Protein AF-A0A7S2K554-F1 (afdb_monomer_lite)

pLDDT: mean 86.04, std 14.18, range [31.36, 98.0]

Structure (mmCIF, N/CA/C/O backbone):
data_AF-A0A7S2K554-F1
#
_entry.id   AF-A0A7S2K554-F1
#
loop_
_atom_site.group_PDB
_atom_site.id
_atom_site.type_symbol
_atom_site.label_atom_id
_atom_site.label_alt_id
_atom_site.label_comp_id
_atom_site.label_asym_id
_atom_site.label_entity_id
_atom_site.label_seq_id
_atom_site.pdbx_PDB_ins_code
_atom_site.Cartn_x
_atom_site.Cartn_y
_atom_site.Cartn_z
_atom_site.occupancy
_atom_site.B_iso_or_equiv
_atom_site.auth_seq_id
_atom_site.auth_comp_id
_atom_site.auth_asym_id
_atom_site.auth_atom_id
_atom_site.pdbx_PDB_model_num
ATOM 1 N N . ALA A 1 1 ? -13.347 10.212 -8.938 1.00 31.36 1 ALA A N 1
ATOM 2 C CA . ALA A 1 1 ? -12.750 10.991 -7.836 1.00 31.36 1 ALA A CA 1
ATOM 3 C C . ALA A 1 1 ? -11.810 10.065 -7.075 1.00 31.36 1 ALA A C 1
ATOM 5 O O . ALA A 1 1 ? -12.226 8.972 -6.712 1.00 31.36 1 ALA A O 1
ATOM 6 N N . ALA A 1 2 ? -10.529 10.423 -6.981 1.00 36.28 2 ALA A N 1
ATOM 7 C CA . ALA A 1 2 ? -9.502 9.595 -6.353 1.00 36.28 2 ALA A CA 1
ATOM 8 C C . ALA A 1 2 ? -9.675 9.622 -4.827 1.00 36.28 2 ALA A C 1
ATOM 10 O O . ALA A 1 2 ? -10.020 10.670 -4.283 1.00 36.28 2 ALA A O 1
ATOM 11 N N . GLY A 1 3 ? -9.445 8.487 -4.154 1.00 41.81 3 GLY A N 1
ATOM 12 C CA . GLY A 1 3 ? -9.394 8.427 -2.690 1.00 41.81 3 GLY A CA 1
ATOM 13 C C . GLY A 1 3 ? -8.445 9.479 -2.121 1.00 41.81 3 GLY A C 1
ATOM 14 O O . GLY A 1 3 ? -7.578 9.952 -2.857 1.00 41.81 3 GLY A O 1
ATOM 15 N N . VAL A 1 4 ? -8.642 9.844 -0.846 1.00 50.94 4 VAL A N 1
ATOM 16 C CA . VAL A 1 4 ? -7.918 10.912 -0.129 1.00 50.94 4 VAL A CA 1
ATOM 17 C C . VAL A 1 4 ? -6.479 10.988 -0.640 1.00 50.94 4 VAL A C 1
ATOM 19 O O . VAL A 1 4 ? -5.662 10.088 -0.415 1.00 50.94 4 VAL A O 1
ATOM 22 N N . ALA A 1 5 ? -6.218 11.979 -1.496 1.00 46.94 5 ALA A N 1
ATOM 23 C CA . ALA A 1 5 ? -4.883 12.206 -2.014 1.00 46.94 5 ALA A CA 1
ATOM 24 C C . ALA A 1 5 ? -4.016 12.539 -0.799 1.00 46.94 5 ALA A C 1
ATOM 26 O O . ALA A 1 5 ? -4.476 13.318 0.045 1.00 46.94 5 ALA A O 1
ATOM 27 N N . PRO A 1 6 ? -2.813 11.956 -0.662 1.00 48.47 6 PRO A N 1
ATOM 28 C CA . PRO A 1 6 ? -1.880 12.507 0.300 1.00 48.47 6 PRO A CA 1
ATOM 29 C C . PRO A 1 6 ? -1.729 13.990 -0.067 1.00 48.47 6 PRO A C 1
ATOM 31 O O . PRO A 1 6 ? -1.629 14.299 -1.264 1.00 48.47 6 PRO A O 1
ATOM 34 N N . PRO A 1 7 ? -1.829 14.918 0.898 1.00 44.59 7 PRO A N 1
ATOM 35 C CA . PRO A 1 7 ? -1.696 16.331 0.591 1.00 44.59 7 PRO A CA 1
ATOM 36 C C . PRO A 1 7 ? -0.402 16.542 -0.203 1.00 44.59 7 PRO A C 1
ATOM 38 O O . PRO A 1 7 ? 0.649 16.004 0.142 1.00 44.59 7 PRO A O 1
ATOM 41 N N . ALA A 1 8 ? -0.505 17.296 -1.301 1.00 39.22 8 ALA A N 1
ATOM 42 C CA . ALA A 1 8 ? 0.605 17.623 -2.199 1.00 39.22 8 ALA A CA 1
ATOM 43 C C . ALA A 1 8 ? 1.702 18.469 -1.517 1.00 39.22 8 ALA A C 1
ATOM 45 O O . ALA A 1 8 ? 2.717 18.792 -2.130 1.00 39.22 8 ALA A O 1
ATOM 46 N N . GLU A 1 9 ? 1.504 18.801 -0.246 1.00 42.91 9 GLU A N 1
ATOM 47 C CA . GLU A 1 9 ? 2.410 19.543 0.604 1.00 42.91 9 GLU A CA 1
ATOM 48 C C . GLU A 1 9 ? 3.017 18.573 1.618 1.00 42.91 9 GLU A C 1
ATOM 50 O O . GLU A 1 9 ? 2.311 17.929 2.394 1.00 42.91 9 GLU A O 1
ATOM 55 N N . THR A 1 10 ? 4.344 18.445 1.538 1.00 49.53 10 THR A N 1
ATOM 56 C CA . THR A 1 10 ? 5.262 17.879 2.536 1.00 49.53 10 THR A CA 1
ATOM 57 C C . THR A 1 10 ? 4.611 17.637 3.895 1.00 49.53 10 THR A C 1
ATOM 59 O O . THR A 1 10 ? 4.283 18.598 4.592 1.00 49.53 10 THR A O 1
ATOM 62 N N . TYR A 1 11 ? 4.457 16.365 4.281 1.00 52.38 11 TYR A N 1
ATOM 63 C CA . TYR A 1 11 ? 4.002 16.012 5.625 1.00 52.38 11 TYR A CA 1
ATOM 64 C C . TYR A 1 11 ? 4.781 16.837 6.668 1.00 52.38 11 TYR A C 1
ATOM 66 O O . TYR A 1 11 ? 6.014 16.885 6.591 1.00 52.38 11 TYR A O 1
ATOM 74 N N . PRO A 1 12 ? 4.094 17.528 7.596 1.00 47.97 12 PRO A N 1
ATOM 75 C CA . PRO A 1 12 ? 4.715 18.525 8.460 1.00 47.97 12 PRO A CA 1
ATOM 76 C C . PRO A 1 12 ? 5.829 17.935 9.340 1.00 47.97 12 PRO A C 1
ATOM 78 O O . PRO A 1 12 ? 5.856 16.745 9.649 1.00 47.97 12 PRO A O 1
ATOM 81 N N . ALA A 1 13 ? 6.754 18.812 9.741 1.00 46.22 13 ALA A N 1
ATOM 82 C CA . ALA A 1 13 ? 8.089 18.521 10.273 1.00 46.22 13 ALA A CA 1
ATOM 83 C C . ALA A 1 13 ? 8.168 17.706 11.583 1.00 46.22 13 ALA A C 1
ATOM 85 O O . ALA A 1 13 ? 9.267 17.288 11.954 1.00 46.22 13 ALA A O 1
ATOM 86 N N . LEU A 1 14 ? 7.053 17.437 12.272 1.00 54.75 14 LEU A N 1
ATOM 87 C CA . LEU A 1 14 ? 7.055 16.603 13.474 1.00 54.75 14 LEU A CA 1
ATOM 88 C C . LEU A 1 14 ? 6.716 15.156 13.100 1.00 54.75 14 LEU A C 1
ATOM 90 O O . LEU A 1 14 ? 5.553 14.765 13.040 1.00 54.75 14 LEU A O 1
ATOM 94 N N . HIS A 1 15 ? 7.755 14.372 12.827 1.00 62.91 15 HIS A N 1
ATOM 95 C CA . HIS A 1 15 ? 7.632 12.929 12.680 1.00 62.91 15 HIS A CA 1
ATOM 96 C C . HIS A 1 15 ? 8.261 12.255 13.890 1.00 62.91 15 HIS A C 1
ATOM 98 O O . HIS A 1 15 ? 9.369 12.601 14.298 1.00 62.91 15 HIS A O 1
ATOM 104 N N . LEU A 1 16 ? 7.548 11.290 14.459 1.00 73.31 16 LEU A N 1
ATOM 105 C CA . LEU A 1 16 ? 8.107 10.401 15.467 1.00 73.31 16 LEU A CA 1
ATOM 106 C C . LEU A 1 16 ? 8.485 9.099 14.767 1.00 73.31 16 LEU A C 1
ATOM 108 O O . LEU A 1 16 ? 7.617 8.427 14.202 1.00 73.31 16 LEU A O 1
ATOM 112 N N . GLU A 1 17 ? 9.777 8.769 14.760 1.00 78.44 17 GLU A N 1
ATOM 113 C CA . GLU A 1 17 ? 10.223 7.428 14.393 1.00 78.44 17 GLU A CA 1
ATOM 114 C C . GLU A 1 17 ? 10.043 6.511 15.600 1.00 78.44 17 GLU A C 1
ATOM 116 O O . GLU A 1 17 ? 10.573 6.770 16.680 1.00 78.44 17 GLU A O 1
ATOM 121 N N . MET A 1 18 ? 9.285 5.436 15.419 1.00 81.25 18 MET A N 1
ATOM 122 C CA . MET A 1 18 ? 9.035 4.445 16.458 1.00 81.25 18 MET A CA 1
ATOM 123 C C . MET A 1 18 ? 9.373 3.043 15.957 1.00 81.25 18 MET A C 1
ATOM 125 O O . MET A 1 18 ? 9.030 2.649 14.836 1.00 81.25 18 MET A O 1
ATOM 129 N N . SER A 1 19 ? 10.078 2.291 16.805 1.00 77.94 19 SER A N 1
ATOM 130 C CA . SER A 1 19 ? 10.306 0.863 16.600 1.00 77.94 19 SER A CA 1
ATOM 131 C C . SER A 1 19 ? 9.089 0.097 17.097 1.00 77.94 19 SER A C 1
ATOM 133 O O . SER A 1 19 ? 8.703 0.204 18.263 1.00 77.94 19 SER A O 1
ATOM 135 N N . GLY A 1 20 ? 8.474 -0.668 16.200 1.00 78.44 20 GLY A N 1
ATOM 136 C CA . GLY A 1 20 ? 7.161 -1.224 16.455 1.00 78.44 20 GLY A CA 1
ATOM 137 C C . GLY A 1 20 ? 6.073 -0.157 16.394 1.00 78.44 20 GLY A C 1
ATOM 138 O O . GLY A 1 20 ? 6.295 1.018 16.117 1.00 78.44 20 GLY A O 1
ATOM 139 N N . CYS A 1 21 ? 4.856 -0.616 16.613 1.00 82.44 21 CYS A N 1
ATOM 140 C CA . CYS A 1 21 ? 3.657 0.176 16.450 1.00 82.44 21 CYS A CA 1
ATOM 141 C C . CYS A 1 21 ? 3.164 0.618 17.840 1.00 82.44 21 CYS A C 1
ATOM 143 O O . CYS A 1 21 ? 3.103 -0.202 18.759 1.00 82.44 21 CYS A O 1
ATOM 145 N N . GLN A 1 22 ? 2.865 1.910 18.012 1.00 84.19 22 GLN A N 1
ATOM 146 C CA . GLN A 1 22 ? 2.490 2.505 19.301 1.00 84.19 22 GLN A CA 1
ATOM 147 C C . GLN A 1 22 ? 1.363 3.530 19.107 1.00 84.19 22 GLN A C 1
ATOM 149 O O . GLN A 1 22 ? 1.496 4.455 18.313 1.00 84.19 22 GLN A O 1
ATOM 154 N N . GLY A 1 23 ? 0.254 3.371 19.834 1.00 85.44 23 GLY A N 1
ATOM 155 C CA . GLY A 1 23 ? -0.923 4.250 19.761 1.00 85.44 23 GLY A CA 1
ATOM 156 C C . GLY A 1 23 ? -2.242 3.477 19.675 1.00 85.44 23 GLY A C 1
ATOM 157 O O . GLY A 1 23 ? -2.247 2.266 19.462 1.00 85.44 23 GLY A O 1
ATOM 158 N N . GLU A 1 24 ? -3.377 4.166 19.817 1.00 90.25 24 GLU A N 1
ATOM 159 C CA . GLU A 1 24 ? -4.712 3.534 19.772 1.00 90.25 24 GLU A CA 1
ATOM 160 C C . GLU A 1 24 ? -5.014 2.842 18.432 1.00 90.25 24 GLU A C 1
ATOM 162 O O . GLU A 1 24 ? -5.706 1.828 18.377 1.00 90.25 24 GLU A O 1
ATOM 167 N N . TRP A 1 25 ? -4.458 3.367 17.341 1.00 90.75 25 TRP A N 1
ATOM 168 C CA . TRP A 1 25 ? -4.559 2.813 15.990 1.00 90.75 25 TRP A CA 1
ATOM 169 C C . TRP A 1 25 ? -3.756 1.524 15.800 1.00 90.75 25 TRP A C 1
ATOM 171 O O . TRP A 1 25 ? -3.913 0.822 14.797 1.00 90.75 25 TRP A O 1
ATOM 181 N N . C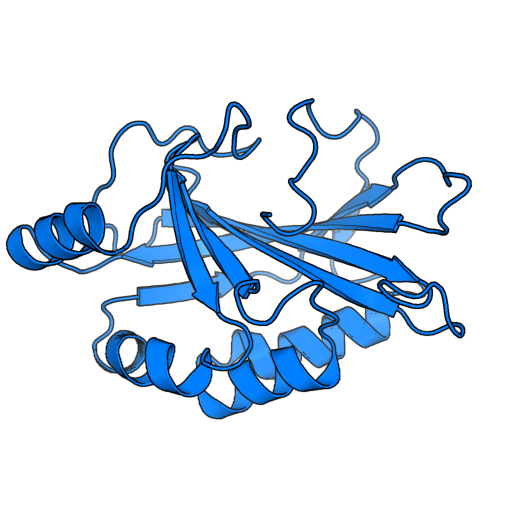YS A 1 26 ? -2.877 1.200 16.747 1.00 92.38 26 CYS A N 1
ATOM 182 C CA . CYS A 1 26 ? -1.852 0.206 16.524 1.00 92.38 26 CYS A CA 1
ATOM 183 C C . CYS A 1 26 ? -2.388 -1.218 16.360 1.00 92.38 26 CYS A C 1
ATOM 185 O O . CYS A 1 26 ? -1.908 -1.979 15.518 1.00 92.38 26 CYS A O 1
ATOM 187 N N . SER A 1 27 ? -3.421 -1.572 17.123 1.00 93.88 27 SER A N 1
ATOM 188 C CA . SER A 1 27 ? -4.083 -2.875 17.009 1.00 93.88 27 SER A CA 1
ATOM 189 C C . SER A 1 27 ? -4.598 -3.125 15.588 1.00 93.88 27 SER A C 1
ATOM 191 O O . SER A 1 27 ? -4.411 -4.213 15.048 1.00 93.88 27 SER A O 1
ATOM 193 N N . THR A 1 28 ? -5.166 -2.096 14.952 1.00 95.00 28 THR A N 1
ATOM 194 C CA . THR A 1 28 ? -5.685 -2.164 13.578 1.00 95.00 28 THR A CA 1
ATOM 195 C C . THR A 1 28 ? -4.556 -2.375 12.576 1.00 95.00 28 THR A C 1
ATOM 197 O O . THR A 1 28 ? -4.649 -3.244 11.714 1.00 95.00 28 THR A O 1
ATOM 200 N N . VAL A 1 29 ? -3.468 -1.614 12.707 1.00 95.00 29 VAL A N 1
ATOM 201 C CA . VAL A 1 29 ? -2.322 -1.698 11.791 1.00 95.00 29 VAL A CA 1
ATOM 202 C C . VAL A 1 29 ? -1.601 -3.035 11.918 1.00 95.00 29 VAL A C 1
ATOM 204 O O . VAL A 1 29 ? -1.289 -3.656 10.908 1.00 95.00 29 VAL A O 1
ATOM 207 N N . ASN A 1 30 ? -1.378 -3.525 13.138 1.00 95.06 30 ASN A N 1
ATOM 208 C CA . ASN A 1 30 ? -0.747 -4.827 13.350 1.00 95.06 30 ASN A CA 1
ATOM 209 C C . ASN A 1 30 ? -1.609 -5.981 12.817 1.00 95.06 30 ASN A C 1
ATOM 211 O O . ASN A 1 30 ? -1.068 -6.898 12.196 1.00 95.06 30 ASN A O 1
ATOM 215 N N . ALA A 1 31 ? -2.929 -5.933 13.023 1.00 96.00 31 ALA A N 1
ATOM 216 C CA . ALA A 1 31 ? -3.848 -6.932 12.478 1.00 96.00 31 ALA A CA 1
ATOM 217 C C . ALA A 1 31 ? -3.835 -6.922 10.942 1.00 96.00 31 ALA A C 1
ATOM 219 O O . ALA A 1 31 ? -3.637 -7.969 10.325 1.00 96.00 31 ALA A O 1
ATOM 220 N N . PHE A 1 32 ? -3.910 -5.733 10.334 1.00 97.00 32 PHE A N 1
ATOM 221 C CA . PHE A 1 32 ? -3.782 -5.575 8.888 1.00 97.00 32 PHE A CA 1
ATOM 222 C C . PHE A 1 32 ? -2.461 -6.156 8.369 1.00 97.00 32 PHE A C 1
ATOM 224 O O . PHE A 1 32 ? -2.467 -6.984 7.463 1.00 97.00 32 PHE A O 1
ATOM 231 N N . ASN A 1 33 ? -1.332 -5.786 8.977 1.00 96.00 33 ASN A N 1
ATOM 232 C CA . ASN A 1 33 ? -0.003 -6.224 8.542 1.00 96.00 33 ASN A CA 1
ATOM 233 C C . ASN A 1 33 ? 0.198 -7.736 8.681 1.00 96.00 33 ASN A C 1
ATOM 235 O O . ASN A 1 33 ? 0.836 -8.343 7.828 1.00 96.00 33 ASN A O 1
ATOM 239 N N . THR A 1 34 ? -0.383 -8.358 9.712 1.00 95.75 34 THR A N 1
ATOM 240 C CA . THR A 1 34 ? -0.317 -9.816 9.922 1.00 95.75 34 THR A CA 1
ATOM 241 C C . THR A 1 34 ? -0.886 -10.593 8.736 1.00 95.75 34 THR A C 1
ATOM 243 O O . THR A 1 34 ? -0.396 -11.673 8.412 1.00 95.75 34 THR A O 1
ATOM 246 N N . LEU A 1 35 ? -1.901 -10.039 8.074 1.00 96.88 35 LEU A N 1
ATOM 247 C CA . LEU A 1 35 ? -2.530 -10.631 6.899 1.00 96.88 35 LEU A CA 1
ATOM 248 C C . LEU A 1 35 ? -1.876 -10.141 5.600 1.00 96.88 35 LEU A C 1
ATOM 250 O O . LEU A 1 35 ? -1.539 -10.941 4.725 1.00 96.88 35 LEU A O 1
ATOM 254 N N . PHE A 1 36 ? -1.659 -8.833 5.480 1.00 95.44 36 PHE A N 1
ATOM 255 C CA . PHE A 1 36 ? -1.218 -8.188 4.248 1.00 95.44 36 PHE A CA 1
ATOM 256 C C . PHE A 1 36 ? 0.246 -8.478 3.892 1.00 95.44 36 PHE A C 1
ATOM 258 O O . PHE A 1 36 ? 0.562 -8.699 2.723 1.00 95.44 36 PHE A O 1
ATOM 265 N N . ASP A 1 37 ? 1.139 -8.552 4.883 1.00 94.50 37 ASP A N 1
ATOM 266 C CA . ASP A 1 37 ? 2.575 -8.766 4.647 1.00 94.50 37 ASP A CA 1
ATOM 267 C C . ASP A 1 37 ? 2.908 -10.232 4.299 1.00 94.50 37 ASP A C 1
ATOM 269 O O . ASP A 1 37 ? 4.057 -10.565 4.017 1.00 94.50 37 ASP A O 1
ATOM 273 N N . THR A 1 38 ? 1.912 -11.126 4.283 1.00 92.31 38 THR A N 1
ATOM 274 C CA . THR A 1 38 ? 2.103 -12.537 3.906 1.00 92.31 38 THR A CA 1
ATOM 275 C C . THR A 1 38 ? 2.376 -12.736 2.418 1.00 92.31 38 THR A C 1
ATOM 277 O O . THR A 1 38 ? 2.838 -13.808 2.033 1.00 92.31 38 THR A O 1
ATOM 280 N N . ASN A 1 39 ? 2.068 -11.736 1.581 1.00 87.88 39 ASN A N 1
ATOM 281 C CA . ASN A 1 39 ? 2.048 -11.858 0.121 1.00 87.88 39 ASN A CA 1
ATOM 282 C C . ASN A 1 39 ? 1.149 -13.008 -0.394 1.00 87.88 39 ASN A C 1
ATOM 284 O O . ASN A 1 39 ? 1.296 -13.455 -1.530 1.00 87.88 39 ASN A O 1
ATOM 288 N N . ASP A 1 40 ? 0.196 -13.481 0.416 1.00 93.25 40 ASP A N 1
ATOM 289 C CA . ASP A 1 40 ? -0.878 -14.372 -0.019 1.00 93.25 40 ASP A CA 1
ATOM 290 C C . ASP A 1 40 ? -2.058 -13.511 -0.508 1.00 93.25 40 ASP A C 1
ATOM 292 O O . ASP A 1 40 ? -2.677 -12.818 0.307 1.00 93.25 40 ASP A O 1
ATOM 296 N N . PRO A 1 41 ? -2.423 -13.550 -1.808 1.00 95.12 41 PRO A N 1
ATOM 297 C CA . PRO A 1 41 ? -3.496 -12.718 -2.349 1.00 95.12 41 PRO A CA 1
ATOM 298 C C . PRO A 1 41 ? -4.828 -12.838 -1.596 1.00 95.12 41 PRO A C 1
ATOM 300 O O . PRO A 1 41 ? -5.582 -11.866 -1.542 1.00 95.12 41 PRO A O 1
ATOM 303 N N . ALA A 1 42 ? -5.142 -14.008 -1.026 1.00 96.69 42 ALA A N 1
ATOM 304 C CA . ALA A 1 42 ? -6.372 -14.201 -0.265 1.00 96.69 42 ALA A CA 1
ATOM 305 C C . ALA A 1 42 ? -6.321 -13.468 1.082 1.00 96.69 42 ALA A C 1
ATOM 307 O O . ALA A 1 42 ? -7.257 -12.742 1.409 1.00 96.69 42 ALA A O 1
ATOM 308 N N . LYS A 1 43 ? -5.209 -13.582 1.814 1.00 97.56 43 LYS A N 1
ATOM 309 C CA . LYS A 1 43 ? -5.016 -12.879 3.094 1.00 97.56 43 LYS A CA 1
ATOM 310 C C . LYS A 1 43 ? -4.895 -11.372 2.906 1.00 97.56 43 LYS A C 1
ATOM 312 O O . LYS A 1 43 ? -5.386 -10.599 3.717 1.00 97.56 43 LYS A O 1
ATOM 317 N N . MET A 1 44 ? -4.285 -10.930 1.812 1.00 96.56 44 MET A N 1
ATOM 318 C CA . MET A 1 44 ? -4.205 -9.506 1.484 1.00 96.56 44 MET A CA 1
ATOM 319 C C . MET A 1 44 ? -5.586 -8.908 1.212 1.00 96.56 44 MET A C 1
ATOM 321 O O . MET A 1 44 ? -5.861 -7.793 1.647 1.00 96.56 44 MET A O 1
ATOM 325 N N . GLN A 1 45 ? -6.462 -9.648 0.528 1.00 97.75 45 GLN A N 1
ATOM 326 C CA . GLN A 1 45 ? -7.859 -9.251 0.350 1.00 97.75 45 GLN A CA 1
ATOM 327 C C . GLN A 1 45 ? -8.596 -9.203 1.692 1.00 97.75 45 GLN A C 1
ATOM 329 O O . GLN A 1 45 ? -9.231 -8.199 1.988 1.00 97.75 45 GLN A O 1
ATOM 334 N N . GLU A 1 46 ? -8.431 -10.226 2.534 1.00 98.00 46 GLU A N 1
ATOM 335 C CA . GLU A 1 46 ? -9.002 -10.257 3.886 1.00 98.00 46 GLU A CA 1
ATOM 336 C C . GLU A 1 46 ? -8.567 -9.040 4.719 1.00 98.00 46 GLU A C 1
ATOM 338 O O . GLU A 1 46 ? -9.399 -8.393 5.352 1.00 98.00 46 GLU A O 1
ATOM 343 N N . ALA A 1 47 ? -7.287 -8.659 4.655 1.00 97.69 47 ALA A N 1
ATOM 344 C CA . ALA A 1 47 ? -6.769 -7.474 5.336 1.00 97.69 47 ALA A CA 1
ATOM 345 C C . ALA A 1 47 ? -7.487 -6.190 4.883 1.00 97.69 47 ALA A C 1
ATOM 347 O O . ALA A 1 47 ? -7.881 -5.356 5.703 1.00 97.69 47 ALA A O 1
ATOM 348 N N . ILE A 1 48 ? -7.655 -6.038 3.567 1.00 96.94 48 ILE A N 1
ATOM 349 C CA . ILE A 1 48 ? -8.291 -4.877 2.938 1.00 96.94 48 ILE A CA 1
ATOM 350 C C . ILE A 1 48 ? -9.778 -4.805 3.294 1.00 96.94 48 ILE A C 1
ATOM 352 O O . ILE A 1 48 ? -10.269 -3.710 3.568 1.00 96.94 48 ILE A O 1
ATOM 356 N N . ASP A 1 49 ? -10.466 -5.943 3.343 1.00 97.12 49 ASP A N 1
ATOM 357 C CA . ASP A 1 49 ? -11.894 -6.016 3.658 1.00 97.12 49 ASP A CA 1
ATOM 358 C C . ASP A 1 49 ? -12.164 -5.805 5.158 1.00 97.12 49 ASP A C 1
ATOM 360 O O . ASP A 1 49 ? -13.111 -5.113 5.529 1.00 97.12 49 ASP A O 1
ATOM 364 N N . ALA A 1 50 ? -11.315 -6.344 6.039 1.00 96.75 50 ALA A N 1
ATOM 365 C CA . ALA A 1 50 ? -11.501 -6.248 7.488 1.00 96.75 50 ALA A CA 1
ATOM 366 C C . ALA A 1 50 ? -11.146 -4.859 8.053 1.00 96.75 50 ALA A C 1
ATOM 368 O O . ALA A 1 50 ? -11.831 -4.328 8.942 1.00 96.75 50 ALA A O 1
ATOM 369 N N . HIS A 1 51 ? -10.066 -4.253 7.552 1.00 96.88 51 HIS A N 1
ATOM 370 C CA . HIS A 1 51 ? -9.488 -3.038 8.140 1.00 96.88 51 HIS A CA 1
ATOM 371 C C . HIS A 1 51 ? -9.598 -1.798 7.248 1.00 96.88 51 HIS A C 1
ATOM 373 O O . HIS A 1 51 ? -9.393 -0.683 7.737 1.00 96.88 51 HIS A O 1
ATOM 379 N N . GLY A 1 52 ? -9.932 -1.965 5.967 1.00 95.19 52 GLY A N 1
ATOM 380 C CA . GLY A 1 52 ? -10.129 -0.865 5.033 1.00 95.19 52 GLY A CA 1
ATOM 381 C C . GLY A 1 52 ? -11.511 -0.219 5.141 1.00 95.19 52 GLY A C 1
ATOM 382 O O . GLY A 1 52 ? -12.496 -0.859 5.501 1.00 95.19 52 GLY A O 1
ATOM 383 N N . HIS A 1 53 ? -11.593 1.064 4.797 1.00 95.00 53 HIS A N 1
ATOM 384 C CA . HIS A 1 53 ? -12.845 1.761 4.510 1.00 95.00 53 HIS A CA 1
ATOM 385 C C . HIS A 1 53 ? -12.608 2.693 3.317 1.00 95.00 53 HIS A C 1
ATOM 387 O O . HIS A 1 53 ? -11.911 3.698 3.424 1.00 95.00 53 HIS A O 1
ATOM 393 N N . TRP A 1 54 ? -13.167 2.334 2.163 1.00 93.25 54 TRP A N 1
ATOM 394 C CA . TRP A 1 54 ? -12.871 2.973 0.882 1.00 93.25 54 TRP A CA 1
ATOM 395 C C . TRP A 1 54 ? -14.030 3.854 0.409 1.00 93.25 54 TRP A C 1
ATOM 397 O O . TRP A 1 54 ? -15.183 3.454 0.551 1.00 93.25 54 TRP A O 1
ATOM 407 N N . PRO A 1 55 ? -13.760 5.028 -0.191 1.00 88.44 55 PRO A N 1
ATOM 408 C CA . PRO A 1 55 ? -14.824 5.965 -0.550 1.00 88.44 55 PRO A CA 1
ATOM 409 C C . PRO A 1 55 ? -15.659 5.472 -1.734 1.00 88.44 55 PRO A C 1
ATOM 411 O O . PRO A 1 55 ? -16.853 5.755 -1.818 1.00 88.44 55 PRO A O 1
ATOM 414 N N . HIS A 1 56 ? -15.042 4.728 -2.657 1.00 89.38 56 HIS A N 1
ATOM 415 C CA . HIS A 1 56 ? -15.688 4.220 -3.864 1.00 89.38 56 HIS A CA 1
ATOM 416 C C . HIS A 1 56 ? -15.137 2.844 -4.246 1.00 89.38 56 HIS A C 1
ATOM 418 O O . HIS A 1 56 ? -13.970 2.557 -3.987 1.00 89.38 56 HIS A O 1
ATOM 424 N N . LYS A 1 57 ? -15.925 2.068 -5.001 1.00 87.94 57 LYS A N 1
ATOM 425 C CA . LYS A 1 57 ? -15.531 0.760 -5.567 1.00 87.94 57 LYS A CA 1
ATOM 426 C C . LYS A 1 57 ? -14.265 0.792 -6.440 1.00 87.94 57 LYS A C 1
ATOM 428 O O . LYS A 1 57 ? -13.598 -0.220 -6.616 1.00 87.94 57 LYS A O 1
ATOM 433 N N . GLU A 1 58 ? -13.951 1.957 -7.006 1.00 86.88 58 GLU A N 1
ATOM 434 C CA . GLU A 1 58 ? -12.762 2.205 -7.837 1.00 86.88 58 GLU A CA 1
ATOM 435 C C . GLU A 1 58 ? -11.580 2.758 -7.027 1.00 86.88 58 GLU A C 1
ATOM 437 O O . GLU A 1 58 ? -10.585 3.212 -7.587 1.00 86.88 58 GLU A O 1
ATOM 442 N N . SER A 1 59 ? -11.690 2.773 -5.701 1.00 89.38 59 SER A N 1
ATOM 443 C CA . SER A 1 59 ? -10.569 3.084 -4.819 1.00 89.38 59 SER A CA 1
ATOM 444 C C . SER A 1 59 ? -9.805 1.811 -4.482 1.00 89.38 59 SER A C 1
ATOM 446 O O . SER A 1 59 ? -10.277 0.694 -4.693 1.00 89.38 59 SER A O 1
ATOM 448 N N . GLY A 1 60 ? -8.601 1.966 -3.958 1.00 93.50 60 GLY A N 1
ATOM 449 C CA . GLY A 1 60 ? -7.801 0.839 -3.524 1.00 93.50 60 GLY A CA 1
ATOM 450 C C . GLY A 1 60 ? -6.357 1.241 -3.323 1.00 93.50 60 GLY A C 1
ATOM 451 O O . GLY A 1 60 ? -6.046 2.418 -3.133 1.00 93.50 60 GLY A O 1
ATOM 452 N N . ILE A 1 61 ? -5.484 0.248 -3.393 1.00 94.75 61 ILE A N 1
ATOM 453 C CA . ILE A 1 61 ? -4.059 0.401 -3.137 1.00 94.75 61 ILE A CA 1
ATOM 454 C C . ILE A 1 61 ? -3.445 1.171 -4.303 1.00 94.75 61 ILE A C 1
ATOM 456 O O . ILE A 1 61 ? -3.540 0.724 -5.450 1.00 94.75 61 ILE A O 1
ATOM 460 N N . ARG A 1 62 ? -2.820 2.321 -4.042 1.00 94.31 62 ARG A N 1
ATOM 461 C CA . ARG A 1 62 ? -2.088 3.064 -5.078 1.00 94.31 62 ARG A CA 1
ATOM 462 C C . ARG A 1 62 ? -0.620 2.685 -5.028 1.00 94.31 62 ARG A C 1
ATOM 464 O O . ARG A 1 62 ? 0.066 2.934 -4.049 1.00 94.31 62 ARG A O 1
ATOM 471 N N . VAL A 1 63 ? -0.127 2.114 -6.112 1.00 93.62 63 VAL A N 1
ATOM 472 C CA . VAL A 1 63 ? 1.281 1.792 -6.300 1.00 93.62 63 VAL A CA 1
ATOM 473 C C . VAL A 1 63 ? 1.924 2.932 -7.084 1.00 93.62 63 VAL A C 1
ATOM 475 O O . VAL A 1 63 ? 1.744 3.017 -8.299 1.00 93.62 63 VAL A O 1
ATOM 478 N N . GLY A 1 64 ? 2.627 3.830 -6.395 1.00 93.50 64 GLY A N 1
ATOM 479 C CA . GLY A 1 64 ? 3.363 4.940 -7.000 1.00 93.50 64 GLY A CA 1
ATOM 480 C C . GLY A 1 64 ? 4.610 4.427 -7.716 1.00 93.50 64 GLY A C 1
ATOM 481 O O . GLY A 1 64 ? 5.548 3.962 -7.068 1.00 93.50 64 GLY A O 1
ATOM 482 N N . VAL A 1 65 ? 4.603 4.490 -9.050 1.00 93.06 65 VAL A N 1
ATOM 483 C CA . VAL A 1 65 ? 5.692 3.993 -9.913 1.00 93.06 65 VAL A CA 1
ATOM 484 C C . VAL A 1 65 ? 6.656 5.091 -10.347 1.00 93.06 65 VAL A C 1
ATOM 486 O O . VAL A 1 65 ? 7.809 4.791 -10.645 1.00 93.06 65 VAL A O 1
ATOM 489 N N . THR A 1 66 ? 6.197 6.343 -10.348 1.00 92.56 66 THR A N 1
ATOM 490 C CA . THR A 1 66 ? 7.016 7.558 -10.446 1.00 92.56 66 THR A CA 1
ATOM 491 C C . THR A 1 66 ? 6.481 8.601 -9.462 1.00 92.56 66 THR A C 1
ATOM 493 O O . THR A 1 66 ? 5.467 8.370 -8.794 1.00 92.56 66 THR A O 1
ATOM 496 N N . LYS A 1 67 ? 7.112 9.779 -9.392 1.00 90.88 67 LYS A N 1
ATOM 497 C CA . LYS A 1 67 ? 6.629 10.899 -8.567 1.00 90.88 67 LYS A CA 1
ATOM 498 C C . LYS A 1 67 ? 5.188 11.332 -8.857 1.00 90.88 67 LYS A C 1
ATOM 500 O O . LYS A 1 67 ? 4.533 11.841 -7.956 1.00 90.88 67 LYS A O 1
ATOM 505 N N . ASP A 1 68 ? 4.694 11.145 -10.078 1.00 92.19 68 ASP A N 1
ATOM 506 C CA . ASP A 1 68 ? 3.381 11.621 -10.536 1.00 92.19 68 ASP A CA 1
ATOM 507 C C . ASP A 1 68 ? 2.593 10.556 -11.319 1.00 92.19 68 ASP A C 1
ATOM 509 O O . ASP A 1 68 ? 1.609 10.874 -11.985 1.00 92.19 68 ASP A O 1
ATOM 513 N N . HIS A 1 69 ? 2.994 9.284 -11.243 1.00 94.00 69 HIS A N 1
ATOM 514 C CA . HIS A 1 69 ? 2.291 8.179 -11.890 1.00 94.00 69 HIS A CA 1
ATOM 515 C C . HIS A 1 69 ? 2.080 7.005 -10.936 1.00 94.00 69 HIS A C 1
ATOM 517 O O . HIS A 1 69 ? 2.953 6.650 -10.141 1.00 94.00 69 HIS A O 1
ATOM 523 N N . TYR A 1 70 ? 0.915 6.368 -11.040 1.00 94.56 70 TYR A N 1
ATOM 524 C CA . TYR A 1 70 ? 0.535 5.249 -10.189 1.00 94.56 70 TYR A CA 1
ATOM 525 C C . TYR A 1 70 ? -0.309 4.209 -10.907 1.00 94.56 70 TYR A C 1
ATOM 527 O O . TYR A 1 70 ? -1.060 4.507 -11.830 1.00 94.56 70 TYR A O 1
ATOM 535 N N . TYR A 1 71 ? -0.243 2.984 -10.409 1.00 93.06 71 TYR A N 1
ATOM 536 C CA . TYR A 1 71 ? -1.204 1.932 -10.701 1.00 93.06 71 TYR A CA 1
ATOM 537 C C . TYR A 1 71 ? -2.134 1.753 -9.499 1.00 93.06 71 TYR A C 1
ATOM 539 O O . TYR A 1 71 ? -1.681 1.794 -8.360 1.00 93.06 71 TYR A O 1
ATOM 547 N N . CYS A 1 72 ? -3.436 1.570 -9.722 1.00 93.50 72 CYS A N 1
ATOM 548 C CA . CYS A 1 72 ? -4.390 1.341 -8.638 1.00 93.50 72 CYS A CA 1
ATOM 549 C C . CYS A 1 72 ? -4.893 -0.102 -8.655 1.00 93.50 72 CYS A C 1
ATOM 551 O O . CYS A 1 72 ? -5.522 -0.532 -9.622 1.00 93.50 72 CYS A O 1
ATOM 553 N N . VAL A 1 73 ? -4.655 -0.826 -7.563 1.00 94.25 73 VAL A N 1
ATOM 554 C CA . VAL A 1 73 ? -5.263 -2.133 -7.311 1.00 94.25 73 VAL A CA 1
ATOM 555 C C . VAL A 1 73 ? -6.558 -1.900 -6.544 1.00 94.25 73 VAL A C 1
ATOM 557 O O . VAL A 1 73 ? -6.526 -1.587 -5.355 1.00 94.25 73 VAL A O 1
ATOM 560 N N . TYR A 1 74 ? -7.698 -2.028 -7.222 1.00 95.12 74 TYR A N 1
ATOM 561 C CA . TYR A 1 74 ? -9.004 -1.790 -6.607 1.00 95.12 74 TYR A CA 1
ATOM 562 C C . TYR A 1 74 ? -9.258 -2.714 -5.421 1.00 95.12 74 TYR A C 1
ATOM 564 O O . TYR A 1 74 ? -8.999 -3.914 -5.506 1.00 95.12 74 TYR A O 1
ATOM 572 N N . HIS A 1 75 ? -9.805 -2.150 -4.343 1.00 94.69 75 HIS A N 1
ATOM 573 C CA . HIS A 1 75 ? -9.939 -2.836 -3.060 1.00 94.69 75 HIS A CA 1
ATOM 574 C C . HIS A 1 75 ? -10.758 -4.131 -3.169 1.00 94.69 75 HIS A C 1
ATOM 576 O O . HIS A 1 75 ? -10.396 -5.125 -2.557 1.00 94.69 75 HIS A O 1
ATOM 582 N N . GLY A 1 76 ? -11.798 -4.165 -4.012 1.00 95.06 76 GLY A N 1
ATOM 583 C CA . GLY A 1 76 ? -12.616 -5.365 -4.235 1.00 95.06 76 GLY A CA 1
ATOM 584 C C . GLY A 1 76 ? -11.975 -6.435 -5.128 1.00 95.06 76 GLY A C 1
ATOM 585 O O . GLY A 1 76 ? -12.567 -7.487 -5.329 1.00 95.06 76 GLY A O 1
ATOM 586 N N . ASN A 1 77 ? -10.795 -6.172 -5.698 1.00 94.50 77 ASN A N 1
ATOM 587 C CA . ASN A 1 77 ? -10.128 -7.048 -6.666 1.00 94.50 77 ASN A CA 1
ATOM 588 C C . ASN A 1 77 ? -8.663 -7.343 -6.304 1.00 94.50 77 ASN A C 1
ATOM 590 O O . ASN A 1 77 ? -7.912 -7.826 -7.156 1.00 94.50 77 ASN A O 1
ATOM 594 N N . VAL A 1 78 ? -8.237 -7.072 -5.067 1.00 94.31 78 VAL A N 1
ATOM 595 C CA . VAL A 1 78 ? -6.849 -7.270 -4.619 1.00 94.31 78 VAL A CA 1
ATOM 596 C C . VAL A 1 78 ? -6.425 -8.723 -4.811 1.00 94.31 78 VAL A C 1
ATOM 598 O O . VAL A 1 78 ? -5.411 -8.968 -5.465 1.00 94.31 78 VAL A O 1
ATOM 601 N N . LYS A 1 79 ? -7.239 -9.690 -4.363 1.00 95.88 79 LYS A N 1
ATOM 602 C CA . LYS A 1 79 ? -6.949 -11.124 -4.541 1.00 95.88 79 LYS A CA 1
ATOM 603 C C . LYS A 1 79 ? -6.734 -11.481 -6.007 1.00 95.88 79 LYS A C 1
ATOM 605 O O . LYS A 1 79 ? -5.716 -12.064 -6.365 1.00 95.88 79 LYS A O 1
ATOM 610 N N . SER A 1 80 ? -7.706 -11.140 -6.855 1.00 94.31 80 SER A N 1
ATOM 611 C CA . SER A 1 80 ? -7.683 -11.521 -8.268 1.00 94.31 80 SER A CA 1
ATOM 612 C C . SER A 1 80 ? -6.495 -10.902 -9.000 1.00 94.31 80 SER A C 1
ATOM 614 O O . SER A 1 80 ? -5.833 -11.599 -9.762 1.00 94.31 80 SER A O 1
ATOM 616 N N . LYS A 1 81 ? -6.201 -9.619 -8.753 1.00 91.81 81 LYS A N 1
ATOM 617 C CA . LYS A 1 81 ? -5.094 -8.927 -9.418 1.00 91.81 81 LYS A CA 1
ATOM 618 C C . LYS A 1 81 ? -3.740 -9.415 -8.932 1.00 91.81 81 LYS A C 1
ATOM 620 O O . LYS A 1 81 ? -2.867 -9.689 -9.747 1.00 91.81 81 LYS A O 1
ATOM 625 N N . LEU A 1 82 ? -3.550 -9.561 -7.626 1.00 91.69 82 LEU A N 1
ATOM 626 C CA . LEU A 1 82 ? -2.248 -9.950 -7.092 1.00 91.69 82 LEU A CA 1
ATOM 627 C C . LEU A 1 82 ? -1.926 -11.434 -7.317 1.00 91.69 82 LEU A C 1
ATOM 629 O O . LEU A 1 82 ? -0.753 -11.767 -7.476 1.00 91.69 82 LEU A O 1
ATOM 633 N N . ALA A 1 83 ? -2.932 -12.309 -7.434 1.00 93.25 83 ALA A N 1
ATOM 634 C CA . ALA A 1 83 ? -2.733 -13.717 -7.795 1.00 93.25 83 ALA A CA 1
ATOM 635 C C . ALA A 1 83 ? -2.117 -13.913 -9.193 1.00 93.25 83 ALA A C 1
ATOM 637 O O . ALA A 1 83 ? -1.475 -14.932 -9.441 1.00 93.25 83 ALA A O 1
ATOM 638 N N . GLU A 1 84 ? -2.268 -12.943 -10.099 1.00 88.88 84 GLU A N 1
ATOM 639 C CA . GLU A 1 84 ? -1.633 -12.985 -11.419 1.00 88.88 84 GLU A CA 1
ATOM 640 C C . GLU A 1 84 ? -0.125 -12.686 -11.346 1.00 88.88 84 GLU A C 1
ATOM 642 O O . GLU A 1 84 ? 0.665 -13.259 -12.103 1.00 88.88 84 GLU A O 1
ATOM 647 N N . TYR A 1 85 ? 0.283 -11.795 -10.435 1.00 87.81 85 TYR A N 1
ATOM 648 C CA . TYR A 1 85 ? 1.623 -11.201 -10.435 1.00 87.81 85 TYR A CA 1
ATOM 649 C C . TYR A 1 85 ? 2.556 -11.765 -9.356 1.00 87.81 85 TYR A C 1
ATOM 651 O O . TYR A 1 85 ? 3.723 -12.027 -9.663 1.00 87.81 85 TYR A O 1
ATOM 659 N N . LEU A 1 86 ? 2.061 -11.984 -8.129 1.00 88.00 86 LEU A N 1
ATOM 660 C CA . LEU A 1 86 ? 2.880 -12.414 -6.984 1.00 88.00 86 LEU A CA 1
ATOM 661 C C . LEU A 1 86 ? 3.535 -13.790 -7.210 1.00 88.00 86 LEU A C 1
ATOM 663 O O . LEU A 1 86 ? 4.759 -13.872 -7.099 1.00 88.00 86 LEU A O 1
ATOM 667 N N . PRO A 1 87 ? 2.814 -14.857 -7.626 1.00 88.69 87 PRO A N 1
ATOM 668 C CA . PRO A 1 87 ? 3.429 -16.179 -7.813 1.00 88.69 87 PRO A CA 1
ATOM 669 C C . PRO A 1 87 ? 4.480 -16.215 -8.927 1.00 88.69 87 PRO A C 1
ATOM 671 O O . PRO A 1 87 ? 5.327 -17.102 -8.969 1.00 88.69 87 PRO A O 1
ATOM 674 N N . ARG A 1 88 ? 4.422 -15.252 -9.853 1.00 88.00 88 ARG A N 1
ATOM 675 C CA . ARG A 1 88 ? 5.355 -15.126 -10.977 1.00 88.00 88 ARG A CA 1
ATOM 676 C C . ARG A 1 88 ? 6.547 -14.219 -10.651 1.00 88.00 88 ARG A C 1
ATOM 678 O O . ARG A 1 88 ? 7.353 -13.955 -11.540 1.00 88.00 88 ARG A O 1
ATOM 685 N N . GLY A 1 89 ? 6.635 -13.704 -9.419 1.00 88.06 89 GLY A N 1
ATOM 686 C CA . GLY A 1 89 ? 7.697 -12.800 -8.972 1.00 88.06 89 GLY A CA 1
ATOM 687 C C . GLY A 1 89 ? 7.762 -11.488 -9.757 1.00 88.06 89 GLY A C 1
ATOM 688 O O . GLY A 1 89 ? 8.812 -10.851 -9.793 1.00 88.06 89 GLY A O 1
ATOM 689 N N . MET A 1 90 ? 6.673 -11.107 -10.433 1.00 88.94 90 MET A N 1
ATOM 690 C CA . MET A 1 90 ? 6.620 -9.891 -11.255 1.00 88.94 90 MET A CA 1
ATOM 691 C C . MET A 1 90 ? 6.406 -8.641 -10.418 1.00 88.94 90 MET A C 1
ATOM 693 O O . MET A 1 90 ? 6.831 -7.550 -10.793 1.00 88.94 90 MET A O 1
ATOM 697 N N . PHE A 1 91 ? 5.714 -8.819 -9.304 1.00 88.44 91 PHE A N 1
ATOM 698 C CA . PHE A 1 91 ? 5.381 -7.782 -8.360 1.00 88.44 91 PHE A CA 1
ATOM 699 C C . PHE A 1 91 ? 5.467 -8.374 -6.963 1.00 88.44 91 PHE A C 1
ATOM 701 O O . PHE A 1 91 ? 5.204 -9.562 -6.798 1.00 88.44 91 PHE A O 1
ATOM 708 N N . GLY A 1 92 ? 5.840 -7.570 -5.980 1.00 89.44 92 GLY A N 1
ATOM 709 C CA . GLY A 1 92 ? 5.921 -7.995 -4.591 1.00 89.44 92 GLY A CA 1
ATOM 710 C C . GLY A 1 92 ? 6.464 -6.879 -3.723 1.00 89.44 92 GLY A C 1
ATOM 711 O O . GLY A 1 92 ? 7.064 -5.929 -4.226 1.00 89.44 92 GLY A O 1
ATOM 712 N N . TRP A 1 93 ? 6.248 -6.988 -2.421 1.00 92.44 93 TRP A N 1
ATOM 713 C CA . TRP A 1 93 ? 6.785 -6.036 -1.464 1.00 92.44 93 TRP A CA 1
ATOM 714 C C . TRP A 1 93 ? 7.083 -6.696 -0.122 1.00 92.44 93 TRP A C 1
ATOM 716 O O . TRP A 1 93 ? 6.578 -7.773 0.198 1.00 92.44 93 TRP A O 1
ATOM 726 N N . SER A 1 94 ? 7.927 -6.035 0.661 1.00 93.88 94 SER A N 1
ATOM 727 C CA . SER A 1 94 ? 8.323 -6.460 2.000 1.00 93.88 94 SER A CA 1
ATOM 728 C C . SER A 1 94 ? 8.590 -5.229 2.852 1.00 93.88 94 SER A C 1
ATOM 730 O O . SER A 1 94 ? 9.463 -4.433 2.514 1.00 93.88 94 SER A O 1
ATOM 732 N N . TYR A 1 95 ? 7.868 -5.069 3.961 1.00 93.38 95 TYR A N 1
ATOM 733 C CA . TYR A 1 95 ? 7.974 -3.890 4.822 1.00 93.38 95 TYR A CA 1
ATOM 734 C C . TYR A 1 95 ? 8.443 -4.241 6.230 1.00 93.38 95 TYR A C 1
ATOM 736 O O . TYR A 1 95 ? 8.037 -5.239 6.824 1.00 93.38 95 TYR A O 1
ATOM 744 N N . GLY A 1 96 ? 9.298 -3.381 6.784 1.00 90.75 96 GLY A N 1
ATOM 745 C CA . GLY A 1 96 ? 9.788 -3.502 8.153 1.00 90.75 96 GLY A CA 1
ATOM 746 C C . GLY A 1 96 ? 8.726 -3.144 9.196 1.00 90.75 96 GLY A C 1
ATOM 747 O O . GLY A 1 96 ? 7.587 -2.805 8.876 1.00 90.75 96 GLY A O 1
ATOM 748 N N . ARG A 1 97 ? 9.103 -3.196 10.476 1.00 88.12 97 ARG A N 1
ATOM 749 C CA . ARG A 1 97 ? 8.220 -2.872 11.616 1.00 88.12 97 ARG A CA 1
ATOM 750 C C . ARG A 1 97 ? 8.492 -1.494 12.228 1.00 88.12 97 ARG A C 1
ATOM 752 O O . ARG A 1 97 ? 8.049 -1.228 13.340 1.00 88.12 97 ARG A O 1
ATOM 759 N N . THR A 1 98 ? 9.234 -0.645 11.527 1.00 87.94 98 THR A N 1
ATOM 760 C CA . THR A 1 98 ? 9.515 0.734 11.943 1.00 87.94 98 THR A CA 1
ATOM 761 C C . THR A 1 98 ? 8.525 1.670 11.273 1.00 87.94 98 THR A C 1
ATOM 763 O O . THR A 1 98 ? 8.288 1.551 10.067 1.00 87.94 98 THR A O 1
ATOM 766 N N . TYR A 1 99 ? 7.975 2.600 12.047 1.00 87.81 99 TYR A N 1
ATOM 767 C CA . TYR A 1 99 ? 6.962 3.540 11.586 1.00 87.81 99 TYR A CA 1
ATOM 768 C C . TYR A 1 99 ? 7.438 4.973 11.782 1.00 87.81 99 TYR A C 1
ATOM 770 O O . TYR A 1 99 ? 7.988 5.314 12.828 1.00 87.81 99 TYR A O 1
ATOM 778 N N . LYS A 1 100 ? 7.169 5.817 10.789 1.00 89.00 100 LYS A N 1
ATOM 779 C CA . LYS A 1 100 ? 7.094 7.267 10.959 1.00 89.00 100 LYS A CA 1
ATOM 780 C C . LYS A 1 100 ? 5.636 7.648 11.113 1.00 89.00 100 LYS A C 1
ATOM 782 O O . LYS A 1 100 ? 4.818 7.266 10.275 1.00 89.00 100 LYS A O 1
ATOM 787 N N . VAL A 1 101 ? 5.321 8.394 12.159 1.00 87.00 101 VAL A N 1
ATOM 788 C CA . VAL A 1 101 ? 3.962 8.875 12.416 1.00 87.00 101 VAL A CA 1
ATOM 789 C C . VAL A 1 101 ? 3.891 10.358 12.099 1.00 87.00 101 VAL A C 1
ATOM 791 O O . VAL A 1 101 ? 4.674 11.138 12.636 1.00 87.00 101 VAL A O 1
ATOM 794 N N . TYR A 1 102 ? 2.934 10.732 11.257 1.00 8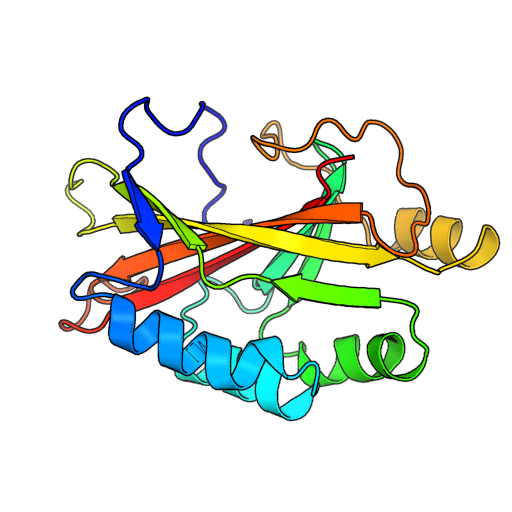2.25 102 TYR A N 1
ATOM 795 C CA . TYR A 1 102 ? 2.596 12.113 10.943 1.00 82.25 102 TYR A CA 1
ATOM 796 C C . TYR A 1 102 ? 1.156 12.355 11.379 1.00 82.25 102 TYR A C 1
ATOM 798 O O . TYR A 1 102 ? 0.207 11.878 10.751 1.00 82.25 102 TYR A O 1
ATOM 806 N N . GLN A 1 103 ? 0.981 13.067 12.486 1.00 71.56 103 GLN A N 1
ATOM 807 C CA . GLN A 1 103 ? -0.347 13.405 12.975 1.00 71.56 103 GLN A CA 1
ATOM 808 C C . GLN A 1 103 ? -0.838 14.652 12.243 1.00 71.56 103 GLN A C 1
ATOM 810 O O . GLN A 1 103 ? -0.155 15.678 12.229 1.00 71.56 103 GLN A O 1
ATOM 815 N N . HIS A 1 104 ? -2.012 14.570 11.619 1.00 64.44 104 HIS A N 1
ATOM 816 C CA . HIS A 1 104 ? -2.657 15.776 11.128 1.00 64.44 104 HIS A CA 1
ATOM 817 C C . HIS A 1 104 ? -3.295 16.466 12.342 1.00 64.44 104 HIS A C 1
ATOM 819 O O . HIS A 1 104 ? -3.989 15.786 13.105 1.00 64.44 104 HIS A O 1
ATOM 825 N N . PRO A 1 105 ? -3.083 17.775 12.570 1.00 54.88 105 PRO A N 1
ATOM 826 C CA . PRO A 1 105 ? -3.797 18.478 13.626 1.00 54.88 105 PRO A CA 1
ATOM 827 C C . PRO A 1 105 ? -5.297 18.265 13.409 1.00 54.88 105 PRO A C 1
ATOM 829 O O . PRO A 1 105 ? -5.789 18.410 12.284 1.00 54.88 105 PRO A O 1
ATOM 832 N N . SER A 1 106 ? -5.968 17.809 14.469 1.00 53.09 106 SER A N 1
ATOM 833 C CA . SER A 1 106 ? -7.362 17.364 14.459 1.00 53.09 106 SER A CA 1
ATOM 834 C C . SER A 1 106 ? -8.227 18.395 13.734 1.00 53.09 106 SER A C 1
ATOM 836 O O . SER A 1 106 ? -8.331 19.542 14.167 1.00 53.09 106 SER A O 1
ATOM 838 N N . THR A 1 107 ? -8.783 18.014 12.583 1.00 51.75 107 THR A N 1
ATOM 839 C CA . THR A 1 107 ? -9.708 18.878 11.843 1.00 51.75 107 THR A CA 1
ATOM 840 C C . THR A 1 107 ? -11.127 18.621 12.336 1.00 51.75 107 THR A C 1
ATOM 842 O O . THR A 1 107 ? -11.407 17.604 12.969 1.00 51.75 107 THR A O 1
ATOM 845 N N . SER A 1 108 ? -12.059 19.512 12.007 1.00 52.53 108 SER A N 1
ATOM 846 C CA . SER A 1 108 ? -13.500 19.344 12.254 1.00 52.53 108 SER A CA 1
ATOM 847 C C . SER A 1 108 ? -14.093 18.026 11.717 1.00 52.53 108 SER A C 1
ATOM 849 O O . SER A 1 108 ? -15.218 17.682 12.066 1.00 52.53 108 SER A O 1
ATOM 851 N N . ASN A 1 109 ? -13.335 17.271 10.911 1.00 58.12 109 ASN A N 1
ATOM 852 C CA . ASN A 1 109 ? -13.722 16.017 10.267 1.00 58.12 109 ASN A CA 1
ATOM 853 C C . ASN A 1 109 ? -13.161 14.751 10.948 1.00 58.12 109 ASN A C 1
ATOM 855 O O . ASN A 1 109 ? -13.110 13.700 10.304 1.00 58.12 109 ASN A O 1
ATOM 859 N N . GLY A 1 110 ? -12.752 14.837 12.217 1.00 67.94 110 GLY A N 1
ATOM 860 C CA . GLY A 1 110 ? -12.289 13.699 13.017 1.00 67.94 110 GLY A CA 1
ATOM 861 C C . GLY A 1 110 ? -10.769 13.517 13.036 1.00 67.94 110 GLY A C 1
ATOM 862 O O . GLY A 1 110 ? -10.019 14.183 12.319 1.00 67.94 110 GLY A O 1
ATOM 863 N N . GLU A 1 111 ? -10.311 12.606 13.894 1.00 82.81 111 GLU A N 1
ATOM 864 C CA . GLU A 1 111 ? -8.889 12.333 14.094 1.00 82.81 111 GLU A CA 1
ATOM 865 C C . GLU A 1 111 ? -8.318 11.532 12.911 1.00 82.81 111 GLU A C 1
ATOM 867 O O . GLU A 1 111 ? -8.769 10.420 12.611 1.00 82.81 111 GLU A O 1
ATOM 872 N N . GLN A 1 112 ? -7.319 12.108 12.237 1.00 86.31 112 GLN A N 1
ATOM 873 C CA . GLN A 1 112 ? -6.639 11.511 11.091 1.00 86.31 112 GLN A CA 1
ATOM 874 C C . GLN A 1 112 ? -5.127 11.533 11.300 1.00 86.31 112 GLN A C 1
ATOM 876 O O . GLN A 1 112 ? -4.551 12.514 11.775 1.00 86.31 112 GLN A O 1
ATOM 881 N N . LEU A 1 113 ? -4.472 10.452 10.897 1.00 88.00 113 LEU A N 1
ATOM 882 C CA . LEU A 1 113 ? -3.023 10.341 10.949 1.00 88.00 113 LEU A CA 1
ATOM 883 C C . LEU A 1 113 ? -2.496 9.579 9.740 1.00 88.00 113 LEU A C 1
ATOM 885 O O . LEU A 1 113 ? -3.210 8.786 9.119 1.00 88.00 113 LEU A O 1
ATOM 889 N N . TYR A 1 114 ? -1.228 9.816 9.433 1.00 89.25 114 TYR A N 1
ATOM 890 C CA . TYR A 1 114 ? -0.502 9.099 8.403 1.00 89.25 114 TYR A CA 1
ATOM 891 C C . TYR A 1 114 ? 0.634 8.305 9.028 1.00 89.25 114 TYR A C 1
ATOM 893 O O . TYR A 1 114 ? 1.374 8.810 9.874 1.00 89.25 114 TYR A O 1
ATOM 901 N N . LEU A 1 115 ? 0.776 7.058 8.596 1.00 90.88 115 LEU A N 1
ATOM 902 C CA . LEU A 1 115 ? 1.887 6.203 8.991 1.00 90.88 115 LEU A CA 1
ATOM 903 C C . LEU A 1 115 ? 2.708 5.862 7.774 1.00 90.88 115 LEU A C 1
ATOM 905 O O . LEU A 1 115 ? 2.146 5.528 6.736 1.00 90.88 115 LEU A O 1
ATOM 909 N N . VAL A 1 116 ? 4.023 5.863 7.926 1.00 92.12 116 VAL A N 1
ATOM 910 C CA . VAL A 1 116 ? 4.932 5.443 6.867 1.00 92.12 116 VAL A CA 1
ATOM 911 C C . VAL A 1 116 ? 5.810 4.314 7.371 1.00 92.12 116 VAL A C 1
ATOM 913 O O . VAL A 1 116 ? 6.501 4.464 8.378 1.00 92.12 116 VAL A O 1
ATOM 916 N N . ARG A 1 117 ? 5.793 3.184 6.663 1.00 93.00 117 ARG A N 1
ATOM 917 C CA . ARG A 1 117 ? 6.708 2.059 6.880 1.00 93.00 117 ARG A CA 1
ATOM 918 C C . ARG A 1 117 ? 7.707 1.993 5.744 1.00 93.00 117 ARG A C 1
ATOM 920 O O . ARG A 1 117 ? 7.320 1.988 4.578 1.00 93.00 117 ARG A O 1
ATOM 927 N N . LYS A 1 118 ? 8.984 1.863 6.086 1.00 92.81 118 LYS A N 1
ATOM 928 C CA . LYS A 1 118 ? 10.034 1.589 5.102 1.00 92.81 118 LYS A CA 1
ATOM 929 C C . LYS A 1 118 ? 10.071 0.110 4.749 1.00 92.81 118 LYS A C 1
ATOM 931 O O . LYS A 1 118 ? 9.826 -0.759 5.589 1.00 92.81 118 LYS A O 1
ATOM 936 N N . GLY A 1 119 ? 10.407 -0.165 3.504 1.00 94.19 119 GLY A N 1
ATOM 937 C CA . GLY A 1 119 ? 10.525 -1.511 2.987 1.00 94.19 119 GLY A CA 1
ATOM 938 C C . GLY A 1 119 ? 11.055 -1.515 1.572 1.00 94.19 119 GLY A C 1
ATOM 939 O O . GLY A 1 119 ? 11.769 -0.608 1.142 1.00 94.19 119 GLY A O 1
ATOM 940 N N . ASN A 1 120 ? 10.686 -2.561 0.852 1.00 95.06 120 ASN A N 1
ATOM 941 C CA . ASN A 1 120 ? 11.139 -2.798 -0.495 1.00 95.06 120 ASN A CA 1
ATOM 942 C C . ASN A 1 120 ? 10.003 -3.247 -1.394 1.00 95.06 120 ASN A C 1
ATOM 944 O O . ASN A 1 120 ? 9.056 -3.893 -0.948 1.00 95.06 120 ASN A O 1
ATOM 948 N N . ILE A 1 121 ? 10.139 -2.910 -2.671 1.00 94.00 121 ILE A N 1
ATOM 949 C CA . ILE A 1 121 ? 9.229 -3.320 -3.732 1.00 94.00 121 ILE A CA 1
ATOM 950 C C . ILE A 1 121 ? 10.009 -3.973 -4.871 1.00 94.00 121 ILE A C 1
ATOM 952 O O . ILE A 1 121 ? 11.154 -3.609 -5.160 1.00 94.00 121 ILE A O 1
ATOM 956 N N . THR A 1 122 ? 9.365 -4.927 -5.526 1.00 92.94 122 THR A N 1
ATOM 957 C CA . THR A 1 122 ? 9.867 -5.634 -6.698 1.00 92.94 122 THR A CA 1
ATOM 958 C C . THR A 1 122 ? 8.981 -5.319 -7.899 1.00 92.94 122 THR A C 1
ATOM 960 O O . THR A 1 122 ? 7.760 -5.435 -7.828 1.00 92.94 122 THR A O 1
ATOM 963 N N . PHE A 1 123 ? 9.614 -4.981 -9.021 1.00 92.38 123 PHE A N 1
ATOM 964 C CA . PHE A 1 123 ? 9.016 -4.924 -10.351 1.00 92.38 123 PHE A CA 1
ATOM 965 C C . PHE A 1 123 ? 9.897 -5.704 -11.325 1.00 92.38 123 PHE A C 1
ATOM 967 O O . PHE A 1 123 ? 11.000 -5.275 -11.648 1.00 92.38 123 PHE A O 1
ATOM 974 N N . ASN A 1 124 ? 9.416 -6.841 -11.809 1.00 92.88 124 ASN A N 1
ATOM 975 C CA . ASN A 1 124 ? 10.139 -7.695 -12.749 1.00 92.88 124 ASN A CA 1
ATOM 976 C C . ASN A 1 124 ? 9.226 -8.041 -13.930 1.00 92.88 124 ASN A C 1
ATOM 978 O O . ASN A 1 124 ? 8.672 -9.136 -14.029 1.00 92.88 124 ASN A O 1
ATOM 982 N N . LEU A 1 125 ? 8.996 -7.050 -14.786 1.00 90.88 125 LEU A N 1
ATOM 983 C CA . LEU A 1 125 ? 8.057 -7.115 -15.904 1.00 90.88 125 LEU A CA 1
ATOM 984 C C . LEU A 1 125 ? 8.773 -7.398 -17.237 1.00 90.88 125 LEU A C 1
ATOM 986 O O . LEU A 1 125 ? 8.171 -7.927 -18.173 1.00 90.88 125 LEU A O 1
ATOM 990 N N . GLY A 1 126 ? 10.059 -7.078 -17.338 1.00 91.88 126 GLY A N 1
ATOM 991 C CA . GLY A 1 126 ? 10.791 -7.018 -18.594 1.00 91.88 126 GLY A CA 1
ATOM 992 C C . GLY A 1 126 ? 10.279 -5.896 -19.502 1.00 91.88 126 GLY A C 1
ATOM 993 O O . GLY A 1 126 ? 9.249 -5.271 -19.255 1.00 91.88 126 GLY A O 1
ATOM 994 N N . PHE A 1 127 ? 10.993 -5.643 -20.600 1.00 89.94 127 PHE A N 1
ATOM 995 C CA . PHE A 1 127 ? 10.692 -4.528 -21.505 1.00 89.94 127 PHE A CA 1
ATOM 996 C C . PHE A 1 127 ? 9.243 -4.545 -22.028 1.00 89.94 127 PHE A C 1
ATOM 998 O O . PHE A 1 127 ? 8.523 -3.555 -21.904 1.00 89.94 127 PHE A O 1
ATOM 1005 N N . TRP A 1 128 ? 8.797 -5.691 -22.551 1.00 90.06 128 TRP A N 1
ATOM 1006 C CA . TRP A 1 128 ? 7.482 -5.826 -23.182 1.00 90.06 128 TRP A CA 1
ATOM 1007 C C . TRP A 1 128 ? 6.316 -5.619 -22.209 1.00 90.06 128 TRP A C 1
ATOM 1009 O O . TRP A 1 128 ? 5.430 -4.805 -22.470 1.00 90.06 128 TRP A O 1
ATOM 1019 N N . ARG A 1 129 ? 6.303 -6.315 -21.062 1.00 90.62 129 ARG A N 1
ATOM 1020 C CA . ARG A 1 129 ? 5.189 -6.179 -20.107 1.00 90.62 129 ARG A CA 1
ATOM 1021 C C . ARG A 1 129 ? 5.240 -4.854 -19.371 1.00 90.62 129 ARG A C 1
ATOM 1023 O O . ARG A 1 129 ? 4.184 -4.328 -19.043 1.00 90.62 129 ARG A O 1
ATOM 1030 N N . ARG A 1 130 ? 6.430 -4.286 -19.152 1.00 93.00 130 ARG A N 1
ATOM 1031 C CA . ARG A 1 130 ? 6.563 -2.935 -18.603 1.00 93.00 130 ARG A CA 1
ATOM 1032 C C . ARG A 1 130 ? 5.884 -1.911 -19.505 1.00 93.00 130 ARG A C 1
ATOM 1034 O O . ARG A 1 130 ? 5.133 -1.079 -19.008 1.00 93.00 130 ARG A O 1
ATOM 1041 N N . HIS A 1 131 ? 6.098 -2.005 -20.816 1.00 91.44 131 HIS A N 1
ATOM 1042 C CA . HIS A 1 131 ? 5.449 -1.120 -21.779 1.00 91.44 131 HIS A CA 1
ATOM 1043 C C . HIS A 1 131 ? 3.919 -1.284 -21.782 1.00 91.44 131 HIS A C 1
ATOM 1045 O O . HIS A 1 131 ? 3.186 -0.294 -21.760 1.00 91.44 131 HIS A O 1
ATOM 1051 N N . MET A 1 132 ? 3.420 -2.525 -21.729 1.00 91.81 132 MET A N 1
ATOM 1052 C CA . MET A 1 132 ? 1.979 -2.783 -21.592 1.00 91.81 132 MET A CA 1
ATOM 1053 C C . MET A 1 132 ? 1.407 -2.237 -20.280 1.00 91.81 132 MET A C 1
ATOM 1055 O O . MET A 1 132 ? 0.386 -1.560 -20.280 1.00 91.81 132 MET A O 1
ATOM 1059 N N . PHE A 1 133 ? 2.074 -2.500 -19.158 1.00 91.25 133 PHE A N 1
ATOM 1060 C CA . PHE A 1 133 ? 1.661 -2.021 -17.843 1.00 91.25 133 PHE A CA 1
ATOM 1061 C C . PHE A 1 133 ? 1.588 -0.491 -17.809 1.00 91.25 133 PHE A C 1
ATOM 1063 O O . PHE A 1 133 ? 0.582 0.068 -17.375 1.00 91.25 133 PHE A O 1
ATOM 1070 N N . TRP A 1 134 ? 2.617 0.181 -18.334 1.00 92.75 134 TRP A N 1
ATOM 1071 C CA . TRP A 1 134 ? 2.669 1.637 -18.426 1.00 92.75 134 TRP A CA 1
ATOM 1072 C C . TRP A 1 134 ? 1.535 2.211 -19.280 1.00 92.75 134 TRP A C 1
ATOM 1074 O O . TRP A 1 134 ? 0.852 3.135 -18.857 1.00 92.75 134 T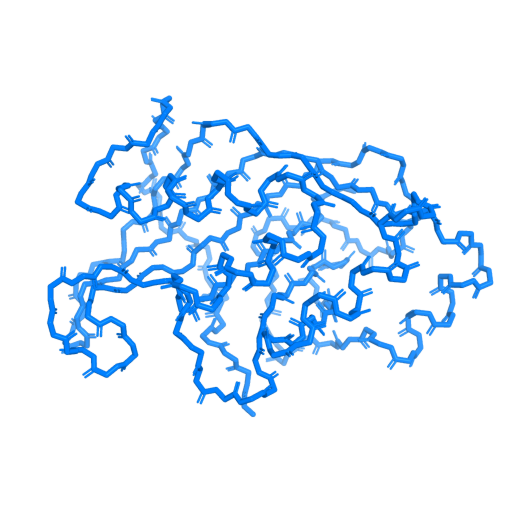RP A O 1
ATOM 1084 N N . SER A 1 135 ? 1.304 1.649 -20.467 1.00 92.31 135 SER A N 1
ATOM 1085 C CA . SER A 1 135 ? 0.293 2.167 -21.397 1.00 92.31 135 SER A CA 1
ATOM 1086 C C . SER A 1 135 ? -1.150 1.879 -20.973 1.00 92.31 135 SER A C 1
ATOM 1088 O O . SER A 1 135 ? -2.033 2.678 -21.274 1.00 92.31 135 SER A O 1
ATOM 1090 N N . MET A 1 136 ? -1.410 0.758 -20.292 1.00 90.00 136 MET A N 1
ATOM 1091 C CA . MET A 1 136 ? -2.779 0.304 -20.008 1.00 90.00 136 MET A CA 1
ATOM 1092 C C . MET A 1 136 ? -3.248 0.569 -18.577 1.00 90.00 136 MET A C 1
ATOM 1094 O O . MET A 1 136 ? -4.445 0.744 -18.351 1.00 90.00 136 MET A O 1
ATOM 1098 N N . LEU A 1 137 ? -2.341 0.524 -17.598 1.00 91.25 137 LEU A N 1
ATOM 1099 C CA . LEU A 1 137 ? -2.714 0.451 -16.181 1.00 91.25 137 LEU A CA 1
ATOM 1100 C C . LEU A 1 137 ? -2.224 1.643 -15.363 1.00 91.25 137 LEU A C 1
ATOM 1102 O O . LEU A 1 137 ? -2.844 1.983 -14.351 1.00 91.25 137 LEU A O 1
ATOM 1106 N N . VAL A 1 138 ? -1.127 2.270 -15.785 1.00 92.69 138 VAL A N 1
ATOM 1107 C CA . VAL A 1 138 ? -0.561 3.421 -15.089 1.00 92.69 138 VAL A CA 1
ATOM 1108 C C . VAL A 1 138 ? -1.360 4.678 -15.419 1.00 92.69 138 VAL A C 1
ATOM 1110 O O . VAL A 1 138 ? -1.653 4.990 -16.570 1.00 92.69 138 VAL A O 1
ATOM 1113 N N . LYS A 1 139 ? -1.714 5.415 -14.371 1.00 93.19 139 LYS A N 1
ATOM 1114 C CA . LYS A 1 139 ? -2.438 6.679 -14.421 1.00 93.19 139 LYS A CA 1
ATOM 1115 C C . LYS A 1 139 ? -1.529 7.789 -13.926 1.00 93.19 139 LYS A C 1
ATOM 1117 O O . LYS A 1 139 ? -0.790 7.606 -12.959 1.00 93.19 139 LYS A O 1
ATOM 1122 N N . ARG A 1 140 ? -1.630 8.956 -14.552 1.00 91.88 140 ARG A N 1
ATOM 1123 C CA . ARG A 1 140 ? -1.010 10.174 -14.037 1.00 91.88 140 ARG A CA 1
ATOM 1124 C C . ARG A 1 140 ? -1.826 10.728 -12.871 1.00 91.88 140 ARG A C 1
ATOM 1126 O O . ARG A 1 140 ? -3.050 10.581 -12.827 1.00 91.88 140 ARG A O 1
ATOM 1133 N N . THR A 1 141 ? -1.159 11.345 -11.913 1.00 86.88 141 THR A N 1
ATOM 1134 C CA . THR A 1 141 ? -1.803 12.108 -10.848 1.00 86.88 141 THR A CA 1
ATOM 1135 C C . THR A 1 141 ? -2.357 13.426 -11.399 1.00 86.88 141 THR A C 1
ATOM 1137 O O . THR A 1 141 ? -1.818 14.024 -12.331 1.00 86.88 141 THR A O 1
ATOM 1140 N N . ASN A 1 142 ? -3.448 13.914 -10.810 1.00 84.75 142 ASN A N 1
ATOM 1141 C CA . ASN A 1 142 ? -4.064 15.183 -11.207 1.00 84.75 142 ASN A CA 1
ATOM 1142 C C . ASN A 1 142 ? -3.399 16.348 -10.457 1.00 84.75 142 ASN A C 1
ATOM 1144 O O . ASN A 1 142 ? -4.026 16.975 -9.608 1.00 84.75 142 ASN A O 1
ATOM 1148 N N . GLY A 1 143 ? -2.113 16.586 -10.723 1.00 76.81 143 GLY A N 1
ATOM 1149 C CA . GLY A 1 143 ? -1.360 17.727 -10.182 1.00 76.81 143 GLY A CA 1
ATOM 1150 C C . GLY A 1 143 ? -0.744 17.539 -8.790 1.00 76.81 143 GLY A C 1
ATOM 1151 O O . GLY A 1 143 ? -0.014 18.414 -8.341 1.00 76.81 143 GLY A O 1
ATOM 1152 N N . TRP A 1 144 ? -0.981 16.406 -8.123 1.00 79.69 144 TRP A N 1
ATOM 1153 C CA . TRP A 1 144 ? -0.308 16.042 -6.867 1.00 79.69 144 TRP A CA 1
ATOM 1154 C C . TRP A 1 144 ? 0.860 15.079 -7.111 1.00 79.69 144 TRP A C 1
ATOM 1156 O O . TRP A 1 144 ? 0.946 14.466 -8.172 1.00 79.69 144 TRP A O 1
ATOM 1166 N N . ILE A 1 145 ? 1.760 14.924 -6.142 1.00 84.12 145 ILE A N 1
ATOM 1167 C CA . ILE A 1 145 ? 2.925 14.030 -6.244 1.00 84.12 145 ILE A CA 1
ATOM 1168 C C . ILE A 1 145 ? 2.966 13.033 -5.087 1.00 84.12 145 ILE A C 1
ATOM 1170 O O . ILE A 1 145 ? 2.406 13.297 -4.026 1.00 84.12 145 ILE A O 1
ATOM 1174 N N . PHE A 1 146 ? 3.661 11.909 -5.265 1.00 84.00 146 PHE A N 1
ATOM 1175 C CA . PHE A 1 146 ? 4.039 11.038 -4.156 1.00 84.00 146 PHE A CA 1
ATOM 1176 C C . PHE A 1 146 ? 5.228 11.660 -3.411 1.00 84.00 146 PHE A C 1
ATOM 1178 O O . PHE A 1 146 ? 6.331 11.680 -3.961 1.00 84.00 146 PHE A O 1
ATOM 1185 N N . PRO A 1 147 ? 5.047 12.133 -2.166 1.00 68.56 147 PRO A N 1
ATOM 1186 C CA . PRO A 1 147 ? 5.979 13.030 -1.460 1.00 68.56 147 PRO A CA 1
ATOM 1187 C C . PRO A 1 147 ? 7.355 12.437 -1.092 1.00 68.56 147 PRO A C 1
ATOM 1189 O O . PRO A 1 147 ? 8.167 13.112 -0.465 1.00 68.56 147 PRO A O 1
ATOM 1192 N N . TYR A 1 148 ? 7.658 11.210 -1.515 1.00 79.06 148 TYR A N 1
ATOM 1193 C CA . TYR A 1 148 ? 8.929 10.526 -1.249 1.00 79.06 148 TYR A CA 1
ATOM 1194 C C . TYR A 1 148 ? 9.596 9.970 -2.506 1.00 79.06 148 TYR A C 1
ATOM 1196 O O . TYR A 1 148 ? 10.784 9.645 -2.495 1.00 79.06 148 TYR A O 1
ATOM 1204 N N . SER A 1 149 ? 8.845 9.860 -3.600 1.00 85.12 149 SER A N 1
ATOM 1205 C CA . SER A 1 149 ? 9.365 9.261 -4.817 1.00 85.12 149 SER A CA 1
ATOM 1206 C C . SER A 1 149 ? 10.269 10.246 -5.546 1.00 85.12 149 SER A C 1
ATOM 1208 O O . SER A 1 149 ? 9.858 11.355 -5.892 1.00 85.12 149 SER A O 1
ATOM 1210 N N . LYS A 1 150 ? 11.503 9.819 -5.820 1.00 86.94 150 LYS A N 1
ATOM 1211 C CA . LYS A 1 150 ? 12.433 10.520 -6.718 1.00 86.94 150 LYS A CA 1
ATOM 1212 C C . LYS A 1 150 ? 12.461 9.886 -8.107 1.00 86.94 150 LYS A C 1
ATOM 1214 O O . LYS A 1 150 ? 13.211 10.331 -8.972 1.00 86.94 150 LYS A O 1
ATOM 1219 N N . VAL A 1 151 ? 11.643 8.857 -8.323 1.00 89.12 151 VAL A N 1
ATOM 1220 C CA . VAL A 1 151 ? 11.590 8.108 -9.574 1.00 89.12 151 VAL A CA 1
ATOM 1221 C C . VAL A 1 151 ? 10.962 8.982 -10.650 1.00 89.12 151 VAL A C 1
ATOM 1223 O O . VAL A 1 151 ? 9.812 9.414 -10.532 1.00 89.12 151 VAL A O 1
ATOM 1226 N N . VAL A 1 152 ? 11.733 9.239 -11.702 1.00 88.00 152 VAL A N 1
ATOM 1227 C CA . VAL A 1 152 ? 11.266 9.942 -12.902 1.00 88.00 152 VAL A CA 1
ATOM 1228 C C . VAL A 1 152 ? 10.769 8.936 -13.935 1.00 88.00 152 VAL A C 1
ATOM 1230 O O . VAL A 1 152 ? 9.685 9.120 -14.478 1.00 88.00 152 VAL A O 1
ATOM 1233 N N . ASP A 1 153 ? 11.504 7.836 -14.112 1.00 87.75 153 ASP A N 1
ATOM 1234 C CA . ASP A 1 153 ? 11.213 6.817 -15.115 1.00 87.75 153 ASP A CA 1
ATOM 1235 C C . ASP A 1 153 ? 10.898 5.464 -14.480 1.00 87.75 153 ASP A C 1
ATOM 1237 O O . ASP A 1 153 ? 11.598 4.979 -13.586 1.00 87.75 153 ASP A O 1
ATOM 1241 N N . PHE A 1 154 ? 9.849 4.812 -14.981 1.00 89.75 154 PHE A N 1
ATOM 1242 C CA . PHE A 1 154 ? 9.487 3.483 -14.516 1.00 89.75 154 PHE A CA 1
ATOM 1243 C C . PHE A 1 154 ? 10.443 2.427 -15.082 1.00 89.75 154 PHE A C 1
ATOM 1245 O O . PHE A 1 154 ? 10.464 2.139 -16.280 1.00 89.75 154 PHE A O 1
ATOM 1252 N N . SER A 1 155 ? 11.214 1.821 -14.185 1.00 91.00 155 SER A N 1
ATOM 1253 C CA . SER A 1 155 ? 12.160 0.744 -14.461 1.00 91.00 155 SER A CA 1
ATOM 1254 C C . SER A 1 155 ? 11.877 -0.486 -13.601 1.00 91.00 155 SER A C 1
ATOM 1256 O O . SER A 1 155 ? 11.360 -0.390 -12.480 1.00 91.00 155 SER A O 1
ATOM 1258 N N . ASP A 1 156 ? 12.248 -1.647 -14.135 1.00 91.12 156 ASP A N 1
ATOM 1259 C CA . ASP A 1 156 ? 12.278 -2.891 -13.376 1.00 91.12 156 ASP A CA 1
ATOM 1260 C C . ASP A 1 156 ? 13.308 -2.797 -12.255 1.00 91.12 156 ASP A C 1
ATOM 1262 O O . ASP A 1 156 ? 14.390 -2.234 -12.423 1.00 91.12 156 ASP A O 1
ATOM 1266 N N . CYS A 1 157 ? 12.998 -3.423 -11.131 1.00 90.38 157 CYS A N 1
ATOM 1267 C CA . CYS A 1 157 ? 13.964 -3.679 -10.090 1.00 90.38 157 CYS A CA 1
ATOM 1268 C C . CYS A 1 157 ? 13.582 -4.892 -9.261 1.00 90.38 157 CYS A C 1
ATOM 1270 O O . CYS A 1 157 ? 12.420 -5.131 -8.942 1.00 90.38 157 CYS A O 1
ATOM 1272 N N . LYS A 1 158 ? 14.598 -5.659 -8.871 1.00 88.19 158 LYS A N 1
ATOM 1273 C CA . LYS A 1 158 ? 14.402 -6.824 -8.006 1.00 88.19 158 LYS A CA 1
ATOM 1274 C C . LYS A 1 158 ? 14.157 -6.414 -6.556 1.00 88.19 158 LYS A C 1
ATOM 1276 O O . LYS A 1 158 ? 13.415 -7.094 -5.858 1.00 88.19 158 LYS A O 1
ATOM 1281 N N . TRP A 1 159 ? 14.769 -5.309 -6.130 1.00 89.69 159 TRP A N 1
ATOM 1282 C CA . TRP A 1 159 ? 14.742 -4.833 -4.753 1.00 89.69 159 TRP A CA 1
ATOM 1283 C C . TRP A 1 159 ? 14.950 -3.313 -4.719 1.00 89.69 159 TRP A C 1
ATOM 1285 O O . TRP A 1 159 ? 16.076 -2.839 -4.599 1.00 89.69 159 TRP A O 1
ATOM 1295 N N . CYS A 1 160 ? 13.879 -2.540 -4.897 1.00 92.62 160 CYS A N 1
ATOM 1296 C CA . CYS A 1 160 ? 13.928 -1.083 -4.753 1.00 92.62 160 CYS A CA 1
ATOM 1297 C C . CYS A 1 160 ? 13.504 -0.665 -3.358 1.00 92.62 160 CYS A C 1
ATOM 1299 O O . CYS A 1 160 ? 12.652 -1.316 -2.755 1.00 92.62 160 CYS A O 1
ATOM 1301 N N . GLU A 1 161 ? 14.046 0.440 -2.858 1.00 94.56 161 GLU A N 1
ATOM 1302 C CA . GLU A 1 161 ? 13.507 1.075 -1.659 1.00 94.56 161 GLU A CA 1
ATOM 1303 C C . GLU A 1 161 ? 12.073 1.549 -1.912 1.00 94.56 161 GLU A C 1
ATOM 1305 O O . GLU A 1 161 ? 11.739 2.096 -2.970 1.00 94.56 161 GLU A O 1
ATOM 1310 N N . SER A 1 162 ? 11.213 1.307 -0.929 1.00 95.00 162 SER A N 1
ATOM 1311 C CA . SER A 1 162 ? 9.810 1.674 -0.982 1.00 95.00 162 SER A CA 1
ATOM 1312 C C . SER A 1 162 ? 9.303 2.118 0.380 1.00 95.00 162 SER A C 1
ATOM 1314 O O . SER A 1 162 ? 9.767 1.656 1.424 1.00 95.00 162 SER A O 1
ATOM 1316 N N . GLU A 1 163 ? 8.301 2.985 0.364 1.00 94.38 163 GLU A N 1
ATOM 1317 C CA . GLU A 1 163 ? 7.536 3.358 1.544 1.00 94.38 163 GLU A CA 1
ATOM 1318 C C . GLU A 1 163 ? 6.068 2.968 1.371 1.00 94.38 163 GLU A C 1
ATOM 1320 O O . GLU A 1 163 ? 5.459 3.234 0.335 1.00 94.38 163 GLU A O 1
ATOM 1325 N N . MET A 1 164 ? 5.504 2.326 2.393 1.00 94.81 164 MET A N 1
ATOM 1326 C CA . MET A 1 164 ? 4.070 2.089 2.504 1.00 94.81 164 MET A CA 1
ATOM 1327 C C . MET A 1 164 ? 3.468 3.170 3.383 1.00 94.81 164 MET A C 1
ATOM 1329 O O . MET A 1 164 ? 3.860 3.312 4.542 1.00 94.81 164 MET A O 1
ATOM 1333 N N . VAL A 1 165 ? 2.517 3.913 2.833 1.00 93.56 165 VAL A N 1
ATOM 1334 C CA . VAL A 1 165 ? 1.841 5.018 3.501 1.00 93.56 165 VAL A CA 1
ATOM 1335 C C . VAL A 1 165 ? 0.407 4.615 3.805 1.00 93.56 165 VAL A C 1
ATOM 1337 O O . VAL A 1 165 ? -0.377 4.327 2.901 1.00 93.56 165 VAL A O 1
ATOM 1340 N N . TYR A 1 166 ? 0.055 4.631 5.082 1.00 93.38 166 TYR A N 1
ATOM 1341 C CA . TYR A 1 166 ? -1.309 4.448 5.554 1.00 93.38 166 TYR A CA 1
ATOM 1342 C C . TYR A 1 166 ? -1.918 5.816 5.801 1.00 93.38 166 TYR A C 1
ATOM 1344 O O . TYR A 1 166 ? -1.329 6.627 6.513 1.00 93.38 166 TYR A O 1
ATOM 1352 N N . ALA A 1 167 ? -3.120 6.042 5.288 1.00 92.38 167 ALA A N 1
ATOM 1353 C CA . ALA A 1 167 ? -4.007 7.072 5.800 1.00 92.38 167 ALA A CA 1
ATOM 1354 C C . ALA A 1 167 ? -4.994 6.393 6.751 1.00 92.38 167 ALA A C 1
ATOM 1356 O O . ALA A 1 167 ? -5.800 5.562 6.323 1.00 92.38 167 ALA A O 1
ATOM 1357 N N . LEU A 1 168 ? -4.910 6.714 8.040 1.00 92.75 168 LEU A N 1
ATOM 1358 C CA . LEU A 1 168 ? -5.801 6.175 9.061 1.00 92.75 168 LEU A CA 1
ATOM 1359 C C . LEU A 1 168 ? -6.763 7.244 9.545 1.00 92.75 168 LEU A C 1
ATOM 1361 O O . LEU A 1 168 ? -6.374 8.393 9.752 1.00 92.75 168 LEU A O 1
ATOM 1365 N N . LYS A 1 169 ? -8.005 6.835 9.786 1.00 92.06 169 LYS A N 1
ATOM 1366 C CA . LYS A 1 169 ? -9.035 7.716 10.322 1.00 92.06 169 LYS A CA 1
ATOM 1367 C C . LYS A 1 169 ? -9.839 7.012 11.407 1.00 92.06 169 LYS A C 1
ATOM 1369 O O . LYS A 1 169 ? -10.299 5.881 11.206 1.00 92.06 169 LYS A O 1
ATOM 1374 N N . LYS A 1 170 ? -9.990 7.670 12.557 1.00 91.25 170 LYS A N 1
ATOM 1375 C CA . LYS A 1 170 ? -10.823 7.177 13.658 1.00 91.25 170 LYS A CA 1
ATOM 1376 C C . LYS A 1 170 ? -12.295 7.307 13.269 1.00 91.25 170 LYS A C 1
ATOM 1378 O O . LYS A 1 170 ? -12.718 8.353 12.787 1.00 91.25 170 LYS A O 1
ATOM 1383 N N . GLY A 1 171 ? -13.045 6.221 13.413 1.00 90.19 171 GLY A N 1
ATOM 1384 C CA . GLY A 1 171 ? -14.425 6.117 12.941 1.00 90.19 171 GLY A CA 1
ATOM 1385 C C . GLY A 1 171 ? -14.570 6.009 11.418 1.00 90.19 171 GLY A C 1
ATOM 1386 O O . GLY A 1 171 ? -15.669 6.154 10.907 1.00 90.19 171 GLY A O 1
ATOM 1387 N N . GLY A 1 172 ? -13.485 5.779 10.667 1.00 90.19 172 GLY A N 1
ATOM 1388 C CA . GLY A 1 172 ? -13.553 5.593 9.213 1.00 90.19 172 GLY A CA 1
ATOM 1389 C C . GLY A 1 172 ? -14.039 6.818 8.428 1.00 90.19 172 GLY A C 1
ATOM 1390 O O . GLY A 1 172 ? -13.902 7.962 8.860 1.00 90.19 172 GLY A O 1
ATOM 1391 N N . LEU A 1 173 ? -14.543 6.590 7.212 1.00 89.56 173 LEU A N 1
ATOM 1392 C CA . LEU A 1 173 ? -14.967 7.670 6.311 1.00 89.56 173 LEU A CA 1
ATOM 1393 C C . LEU A 1 173 ? -16.251 8.370 6.767 1.00 89.56 173 LEU A C 1
ATOM 1395 O O . LEU A 1 173 ? -16.440 9.548 6.472 1.00 89.56 173 LEU A O 1
ATOM 1399 N N . ASP A 1 174 ? -17.091 7.656 7.501 1.00 88.19 174 ASP A N 1
ATOM 1400 C CA . ASP A 1 174 ? -18.375 8.076 8.050 1.00 88.19 174 ASP A CA 1
ATOM 1401 C C . ASP A 1 174 ? -18.269 8.704 9.449 1.00 88.19 174 ASP A C 1
ATOM 1403 O O . ASP A 1 174 ? -19.260 9.221 9.958 1.00 88.19 174 ASP A O 1
ATOM 1407 N N . ASN A 1 175 ? -17.074 8.716 10.053 1.00 85.12 175 ASN A N 1
ATOM 1408 C CA . ASN A 1 175 ? -16.831 9.181 11.425 1.00 85.12 175 ASN A CA 1
ATOM 1409 C C . ASN A 1 175 ? -17.687 8.440 12.467 1.00 85.12 175 ASN A C 1
ATOM 1411 O O . ASN A 1 175 ? -18.070 9.024 13.483 1.00 85.12 175 ASN A O 1
ATOM 1415 N N . SER A 1 176 ? -18.018 7.170 12.213 1.00 83.94 176 SER A N 1
ATOM 1416 C CA . SER A 1 176 ? -18.868 6.376 13.092 1.00 83.94 176 SER A CA 1
ATOM 1417 C C . SER A 1 176 ? -18.038 5.430 13.967 1.00 83.94 176 SER A C 1
ATOM 141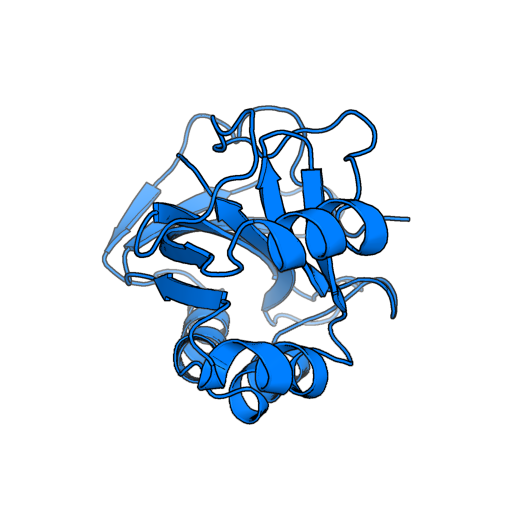9 O O . SER A 1 176 ? -17.193 4.658 13.512 1.00 83.94 176 SER A O 1
ATOM 1421 N N . GLY A 1 177 ? -18.273 5.499 15.278 1.00 84.25 177 GLY A N 1
ATOM 1422 C CA . GLY A 1 177 ? -17.599 4.658 16.264 1.00 84.25 177 GLY A CA 1
ATOM 1423 C C . GLY A 1 177 ? -16.155 5.065 16.585 1.00 84.25 177 GLY A C 1
ATOM 1424 O O . GLY A 1 177 ? -15.641 6.089 16.147 1.00 84.25 177 GLY A O 1
ATOM 1425 N N . ASN A 1 178 ? -15.500 4.230 17.397 1.00 85.50 178 ASN A N 1
ATOM 1426 C CA . ASN A 1 178 ? -14.183 4.525 17.980 1.00 85.50 178 ASN A CA 1
ATOM 1427 C C . ASN A 1 178 ? -13.034 3.717 17.355 1.00 85.50 178 ASN A C 1
ATOM 1429 O O . ASN A 1 178 ? -11.892 3.830 17.796 1.00 85.50 178 ASN A O 1
ATOM 1433 N N . GLN A 1 179 ? -13.324 2.876 16.359 1.00 90.62 179 GLN A N 1
ATOM 1434 C CA . GLN A 1 179 ? -12.319 2.033 15.716 1.00 90.62 179 GLN A CA 1
ATOM 1435 C C . GLN A 1 179 ? -11.544 2.813 14.656 1.00 90.62 179 GLN A C 1
ATOM 1437 O O . GLN A 1 179 ? -12.106 3.617 13.915 1.00 90.62 179 GLN A O 1
ATOM 1442 N N . TRP A 1 180 ? -10.250 2.536 14.547 1.00 94.06 180 TRP A N 1
ATOM 1443 C CA . TRP A 1 180 ? -9.427 3.054 13.463 1.00 94.06 180 TRP A CA 1
ATOM 1444 C C . TRP A 1 180 ? -9.646 2.232 12.193 1.00 94.06 180 TRP A C 1
ATOM 1446 O O . TRP A 1 180 ? -9.776 1.009 12.244 1.00 94.06 180 TRP A O 1
ATOM 1456 N N . LYS A 1 181 ? -9.689 2.906 11.043 1.00 95.50 181 LYS A N 1
ATOM 1457 C CA . LYS A 1 181 ? -9.791 2.270 9.725 1.00 95.50 181 LYS A CA 1
ATOM 1458 C C . LYS A 1 181 ? -8.732 2.824 8.783 1.00 95.50 181 LYS A C 1
ATOM 1460 O O . LYS A 1 181 ? -8.376 4.001 8.863 1.00 95.50 181 LYS A O 1
ATOM 1465 N N . ILE A 1 182 ? -8.256 1.972 7.880 1.00 95.56 182 ILE A N 1
ATOM 1466 C CA . ILE A 1 182 ? -7.380 2.362 6.776 1.00 95.56 182 ILE A CA 1
ATOM 1467 C C . ILE A 1 182 ? -8.261 2.951 5.677 1.00 95.56 182 ILE A C 1
ATOM 1469 O O . ILE A 1 182 ? -9.026 2.237 5.035 1.00 95.56 182 ILE A O 1
ATOM 1473 N N . VAL A 1 183 ? -8.164 4.260 5.469 1.00 94.75 183 VAL A N 1
ATOM 1474 C CA . VAL A 1 183 ? -8.942 4.988 4.453 1.00 94.75 183 VAL A CA 1
ATOM 1475 C C . VAL A 1 183 ? -8.145 5.277 3.179 1.00 94.75 183 VAL A C 1
ATOM 1477 O O . VAL A 1 183 ? -8.690 5.746 2.180 1.00 94.75 183 VAL A O 1
ATOM 1480 N N . GLY A 1 184 ? -6.849 4.972 3.203 1.00 93.44 184 GLY A N 1
ATOM 1481 C CA . GLY A 1 184 ? -5.959 5.029 2.054 1.00 93.44 184 GLY A CA 1
ATOM 1482 C C 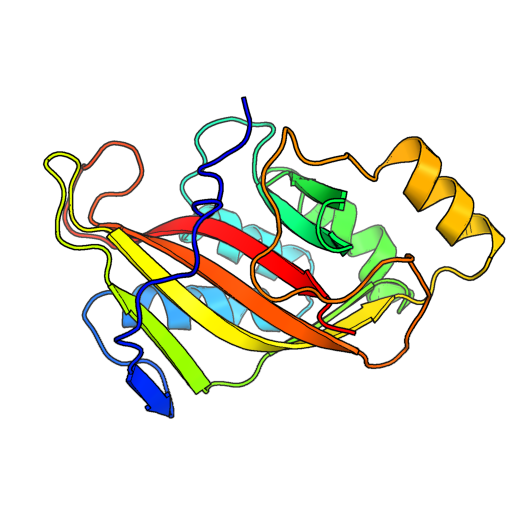. GLY A 1 184 ? -4.708 4.195 2.299 1.00 93.44 184 GLY A C 1
ATOM 1483 O O . GLY A 1 184 ? -4.218 4.121 3.428 1.00 93.44 184 GLY A O 1
ATOM 1484 N N . LEU A 1 185 ? -4.210 3.567 1.236 1.00 94.94 185 LEU A N 1
ATOM 1485 C CA . LEU A 1 185 ? -2.982 2.785 1.261 1.00 94.94 185 LEU A CA 1
ATOM 1486 C C . LEU A 1 185 ? -2.184 3.059 -0.008 1.00 94.94 185 LEU A C 1
ATOM 1488 O O . LEU A 1 185 ? -2.635 2.730 -1.109 1.00 94.94 185 LEU A O 1
ATOM 1492 N N . ASP A 1 186 ? -0.991 3.610 0.172 1.00 94.56 186 ASP A N 1
ATOM 1493 C CA . ASP A 1 186 ? -0.064 3.876 -0.917 1.00 94.56 186 ASP A CA 1
ATOM 1494 C C . ASP A 1 186 ? 1.203 3.047 -0.736 1.00 94.56 186 ASP A C 1
ATOM 1496 O O . ASP A 1 186 ? 1.716 2.890 0.367 1.00 94.56 186 ASP A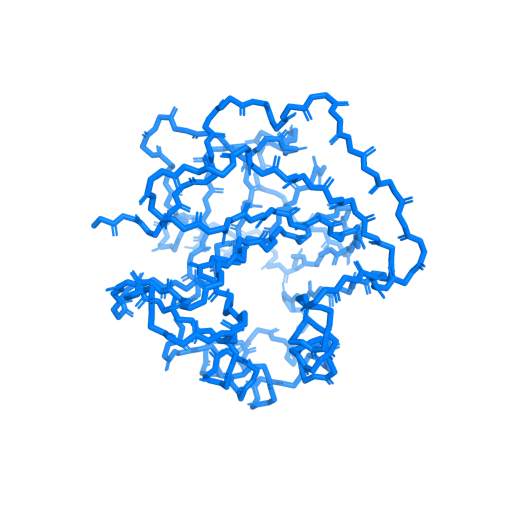 O 1
ATOM 1500 N N . VAL A 1 187 ? 1.716 2.522 -1.838 1.00 94.06 187 VAL A N 1
ATOM 1501 C CA . VAL A 1 187 ? 2.963 1.767 -1.929 1.00 94.06 187 VAL A CA 1
ATOM 1502 C C . VAL A 1 187 ? 3.843 2.526 -2.909 1.00 94.06 187 VAL A C 1
ATOM 1504 O O . VAL A 1 187 ? 3.595 2.527 -4.112 1.00 94.06 187 VAL A O 1
ATOM 1507 N N . VAL A 1 188 ? 4.834 3.243 -2.397 1.00 93.44 188 VAL A N 1
ATOM 1508 C CA . VAL A 1 188 ? 5.583 4.252 -3.150 1.00 93.44 188 VAL A CA 1
ATOM 1509 C C . VAL A 1 188 ? 6.984 3.741 -3.435 1.00 93.44 188 VAL A C 1
ATOM 1511 O O . VAL A 1 188 ? 7.733 3.449 -2.505 1.00 93.44 188 VAL A O 1
ATOM 1514 N N . LYS A 1 189 ? 7.360 3.637 -4.712 1.00 93.31 189 LYS A N 1
ATOM 1515 C CA . LYS A 1 189 ? 8.746 3.379 -5.128 1.00 93.31 189 LYS A CA 1
ATOM 1516 C C . LYS A 1 189 ? 9.585 4.649 -4.937 1.00 93.31 189 LYS A C 1
ATOM 1518 O O . LYS A 1 189 ? 9.187 5.718 -5.406 1.00 93.31 189 LYS A O 1
ATOM 1523 N N . LEU A 1 190 ? 10.730 4.549 -4.257 1.00 89.62 190 LEU A N 1
ATOM 1524 C CA . LEU A 1 190 ? 11.563 5.717 -3.934 1.00 89.62 190 LEU A CA 1
ATOM 1525 C C . LEU A 1 190 ? 12.650 6.002 -4.974 1.00 89.62 190 LEU A C 1
ATOM 1527 O O . LEU A 1 190 ? 12.892 7.173 -5.284 1.00 89.62 190 LEU A O 1
ATOM 1531 N N . VAL A 1 191 ? 13.269 4.943 -5.504 1.00 83.56 191 VAL A N 1
ATOM 1532 C CA . VAL A 1 191 ? 14.399 4.958 -6.451 1.00 83.56 191 VAL A CA 1
ATOM 1533 C C . VAL A 1 191 ? 14.199 3.941 -7.561 1.00 83.56 191 VAL A C 1
ATOM 1535 O O . VAL A 1 191 ? 13.585 2.887 -7.280 1.00 83.56 191 VAL A O 1
#

Sequence (191 aa):
AAGVAPPAETYPALHLEMSGCQGEWCSTVNAFNTLFDTNDPAKMQEAIDAHGHWPHKESGIRVGVTKDHYYCVYHGNVKSKLAEYLPRGMFGWSYGRTYKVYQHPSTSNGEQLYLVRKGNITFNLGFWRRHMFWSMLVKRTNGWIFPYSKVVDFSDCKWCESEMVYALKKGGLDNSGNQWKIVGLDVVKLV

Radius of gyration: 15.81 Å; chains: 1; bounding box: 34×36×43 Å

Foldseek 3Di:
DAFPDPPLDDQDDDKDKDQAADDPQRVLVVCLCVQCQVLQQVSNLVSCVVFADEPDQQYAEWEAQAFFKTFGDGSNCSSVVSVVQSVVLQKDWHWHRIWIKRWDDADPQATKIKIKTKTWMFHDLPDVRQVVCCVPGMDGHPPGTDNQAPGPDRDGDSTFIKMKMFIKGQCGPVNNHGHIHGHYIYIHGHD

Organism: NCBI:txid1333877

Secondary structure (DSSP, 8-state):
--S-PPPSS---S--EEEES--STTHHHHHHHHHHHTT--HHHHHHHHHHHB--SSTT-EEEEEEETTEEEEEEGGGHHHHHHHHGGGTSEEEEEEEEEEEEEPP-BTTB-EEEEEEEEEEEE--HHHHHHHHHHHTEEE-SS---TT----S---EEEEEEEEEEEEEETTTTT-SS-EEEEEEEEEE--